Protein AF-A0A1M3NEJ3-F1 (afdb_monomer)

Mean predicted aligned error: 14.25 Å

Sequence (177 aa):
MKSQPVTVHRLLNYEQPAEQAGTVGGVQIPAQIQQWLQGAGALLPPGLIPPGLLPGTTPPPAENVQRFYNFRIVGTTSVTDSKTHQEVLELFGKESNFQNPRQSCMYAEFGFQIGQPMPGGFVQGAPNPNAPADILVSLSCETVQMHNYNWPYGTKTGLTPEASKKVLEIVRKTFGG

Foldseek 3Di:
DLPFWKKKFFWQLDDDPPPPPPPPPDDDDDVVVVVVVVVPVPPDDPPPDPPPPDPPDDPDDPPPFDDDVPTGTPDMFIDPDSVLSVLVCCLLVDLVQFDAFPDPDASFRMKMWTHDDDPPDDPPPDQDPRGTWIWGQDLVRQFIDTDNDDRPNPNGGGGDPVSSVSVVVSVCVGVVD

Solvent-accessible surface area (backbone atoms only — not comparable to full-atom values): 10969 Å² total; per-residue (Å²): 116,94,86,46,54,39,36,40,31,37,31,47,57,73,75,78,76,74,74,73,78,66,78,78,75,81,75,85,75,62,70,75,58,56,59,56,54,68,67,59,60,81,78,56,64,97,85,71,74,70,90,74,81,55,95,85,62,76,75,79,74,87,82,82,68,62,55,63,83,94,30,41,53,76,45,77,44,70,53,79,52,69,66,60,43,49,51,51,50,50,53,79,69,37,64,87,32,38,34,69,49,91,55,97,60,84,44,35,43,32,35,40,33,44,32,63,82,64,95,84,67,85,64,90,90,64,94,46,97,75,48,30,43,32,36,37,34,10,74,89,42,32,26,50,48,73,41,69,56,84,68,91,57,73,79,39,38,4,45,33,77,68,38,52,50,49,52,53,52,50,50,35,67,64,72,70,109

pLDDT: mean 73.95, std 21.62, range [34.22, 96.75]

Structure (mmCIF, N/CA/C/O backbone):
data_AF-A0A1M3NEJ3-F1
#
_entry.id   AF-A0A1M3NEJ3-F1
#
loop_
_atom_site.group_PDB
_atom_site.id
_atom_site.type_symbol
_atom_site.label_atom_id
_atom_site.label_alt_id
_atom_site.label_comp_id
_atom_site.label_asym_id
_atom_site.label_entity_id
_atom_site.label_seq_id
_atom_site.pdbx_PDB_ins_code
_atom_site.Cartn_x
_atom_site.Cartn_y
_atom_site.Cartn_z
_atom_site.occupancy
_atom_site.B_iso_or_equiv
_atom_site.auth_seq_id
_atom_site.auth_comp_id
_atom_site.auth_asym_id
_atom_site.auth_atom_id
_atom_site.pdbx_PDB_model_num
ATOM 1 N N . MET A 1 1 ? -11.583 -14.165 1.625 1.00 61.66 1 MET A N 1
ATOM 2 C CA . MET A 1 1 ? -10.239 -13.547 1.726 1.00 61.66 1 MET A CA 1
ATOM 3 C C . MET A 1 1 ? -9.310 -14.234 2.729 1.00 61.66 1 MET A C 1
ATOM 5 O O . MET A 1 1 ? -8.136 -14.339 2.428 1.00 61.66 1 MET A O 1
ATOM 9 N N . LYS A 1 2 ? -9.777 -14.741 3.883 1.00 69.44 2 LYS A N 1
ATOM 10 C CA . LYS A 1 2 ? -8.886 -15.192 4.978 1.00 69.44 2 LYS A CA 1
ATOM 11 C C . LYS A 1 2 ? -7.874 -16.311 4.654 1.00 69.44 2 LYS A C 1
ATOM 13 O O . LYS A 1 2 ? -6.847 -16.369 5.307 1.00 69.44 2 LYS A O 1
ATOM 18 N N . SER A 1 3 ? -8.137 -17.169 3.672 1.00 75.81 3 SER A N 1
ATOM 19 C CA . SER A 1 3 ? -7.226 -18.244 3.236 1.00 75.81 3 SER A CA 1
ATOM 20 C C . SER A 1 3 ? -6.584 -17.983 1.869 1.00 75.81 3 SER A C 1
ATOM 22 O O . SER A 1 3 ? -5.957 -18.872 1.301 1.00 75.81 3 SER A O 1
ATOM 24 N N . GLN A 1 4 ? -6.793 -16.793 1.301 1.00 83.50 4 GLN A N 1
ATOM 25 C CA . GLN A 1 4 ? -6.306 -16.471 -0.034 1.00 83.50 4 GLN A CA 1
ATOM 26 C C . GLN A 1 4 ? -4.820 -16.104 0.023 1.00 83.50 4 GLN A C 1
ATOM 28 O O . GLN A 1 4 ? -4.422 -15.393 0.945 1.00 83.50 4 GLN A O 1
ATOM 33 N N . PRO A 1 5 ? -3.999 -16.556 -0.934 1.00 87.81 5 PRO A N 1
ATOM 34 C CA . PRO A 1 5 ? -2.591 -16.186 -0.988 1.00 87.81 5 PRO A CA 1
ATOM 35 C C . PRO A 1 5 ? -2.447 -14.686 -1.230 1.00 87.81 5 PRO A C 1
ATOM 37 O O . PRO A 1 5 ? -3.308 -14.064 -1.851 1.00 87.81 5 PRO A O 1
ATOM 40 N N . VAL A 1 6 ? -1.359 -14.116 -0.722 1.00 91.06 6 VAL A N 1
ATOM 41 C CA . VAL A 1 6 ? -1.067 -12.689 -0.848 1.00 91.06 6 VAL A CA 1
ATOM 42 C C . VAL A 1 6 ? 0.241 -12.519 -1.601 1.00 91.06 6 VAL A C 1
ATOM 44 O O . VAL A 1 6 ? 1.253 -13.125 -1.247 1.00 91.06 6 VAL A O 1
ATOM 47 N N . THR A 1 7 ? 0.224 -11.652 -2.603 1.00 92.12 7 THR A N 1
ATOM 48 C CA . THR A 1 7 ? 1.410 -11.204 -3.331 1.00 92.12 7 THR A CA 1
ATOM 49 C C . THR A 1 7 ? 1.559 -9.699 -3.151 1.00 92.12 7 THR A C 1
ATOM 51 O O . THR A 1 7 ? 0.577 -8.961 -3.201 1.00 92.12 7 THR A O 1
ATOM 54 N N . VAL A 1 8 ? 2.789 -9.245 -2.912 1.00 93.81 8 VAL A N 1
ATOM 55 C CA . VAL A 1 8 ? 3.128 -7.827 -2.783 1.00 93.81 8 VAL A CA 1
ATOM 56 C C . VAL A 1 8 ? 4.048 -7.432 -3.928 1.00 93.81 8 VAL A C 1
ATOM 58 O O . VAL A 1 8 ? 5.088 -8.051 -4.156 1.00 93.81 8 VAL A O 1
ATOM 61 N N . HIS A 1 9 ? 3.670 -6.372 -4.627 1.00 93.56 9 HIS A N 1
ATOM 62 C CA . HIS A 1 9 ? 4.433 -5.733 -5.682 1.00 93.56 9 HIS A CA 1
ATOM 63 C C . HIS A 1 9 ? 5.034 -4.437 -5.150 1.00 93.56 9 HIS A C 1
ATOM 65 O O . HIS A 1 9 ? 4.330 -3.609 -4.573 1.00 93.56 9 HIS A O 1
ATOM 71 N N . ARG A 1 10 ? 6.330 -4.235 -5.374 1.00 92.56 10 ARG A N 1
ATOM 72 C CA . ARG A 1 10 ? 6.969 -2.927 -5.261 1.00 92.56 10 ARG A CA 1
ATOM 73 C C . ARG A 1 10 ? 6.829 -2.231 -6.606 1.00 92.56 10 ARG A C 1
ATOM 75 O O . ARG A 1 10 ? 7.168 -2.816 -7.638 1.00 92.56 10 ARG A O 1
ATOM 82 N N . LEU A 1 11 ? 6.326 -1.008 -6.588 1.00 91.75 11 LEU A N 1
ATOM 83 C CA . LEU A 1 11 ? 5.949 -0.259 -7.777 1.00 91.75 11 LEU A CA 1
ATOM 84 C C . LEU A 1 11 ? 6.854 0.957 -7.962 1.00 91.75 11 LEU A C 1
ATOM 86 O O . LEU A 1 11 ? 7.318 1.565 -6.996 1.00 91.75 11 LEU A O 1
ATOM 90 N N . LEU A 1 12 ? 7.108 1.302 -9.221 1.00 86.75 12 LEU A N 1
ATOM 91 C CA . LEU A 1 12 ? 7.738 2.561 -9.586 1.00 86.75 12 LEU A CA 1
ATOM 92 C C . LEU A 1 12 ? 6.650 3.634 -9.692 1.00 86.75 12 LEU A C 1
ATOM 94 O O . LEU A 1 12 ? 5.822 3.603 -10.600 1.00 86.75 12 LEU A O 1
ATOM 98 N N . ASN A 1 13 ? 6.656 4.565 -8.741 1.00 80.25 13 ASN A N 1
ATOM 99 C CA . ASN A 1 13 ? 5.643 5.612 -8.604 1.00 80.25 13 ASN A CA 1
ATOM 100 C C . ASN A 1 13 ? 5.815 6.782 -9.594 1.00 80.25 13 ASN A C 1
ATOM 102 O O . ASN A 1 13 ? 4.891 7.577 -9.757 1.00 80.25 13 ASN A O 1
ATOM 106 N N . TYR A 1 14 ? 6.970 6.879 -10.258 1.00 73.19 14 TYR A N 1
ATOM 107 C CA . TYR A 1 14 ? 7.263 7.870 -11.288 1.00 73.19 14 TYR A CA 1
ATOM 108 C C . TYR A 1 14 ? 8.139 7.259 -12.385 1.00 73.19 14 TYR A C 1
ATOM 110 O O . TYR A 1 14 ? 9.257 6.811 -12.130 1.00 73.19 14 TYR A O 1
ATOM 118 N N . GLU A 1 15 ? 7.637 7.267 -13.615 1.00 63.50 15 GLU A N 1
ATOM 119 C CA . GLU A 1 15 ? 8.439 7.029 -14.811 1.00 63.50 15 GLU A CA 1
ATOM 120 C C . GLU A 1 15 ? 8.695 8.390 -15.456 1.00 63.50 15 GLU A C 1
ATOM 122 O O . GLU A 1 15 ? 7.748 9.133 -15.728 1.00 63.50 15 GLU A O 1
ATOM 127 N N . GLN A 1 16 ? 9.963 8.737 -15.700 1.00 54.44 16 GLN A N 1
ATOM 128 C CA . GLN A 1 16 ? 10.238 9.821 -16.639 1.00 54.44 16 GLN A CA 1
ATOM 129 C C . GLN A 1 16 ? 9.597 9.421 -17.972 1.00 54.44 16 GLN A C 1
ATOM 131 O O . GLN A 1 16 ? 9.748 8.257 -18.367 1.00 54.44 16 GLN A O 1
ATOM 136 N N . PRO A 1 17 ? 8.871 10.329 -18.653 1.00 51.62 17 PRO A N 1
ATOM 137 C CA . PRO A 1 17 ? 8.428 10.065 -20.009 1.00 51.62 17 PRO A CA 1
ATOM 138 C C . PRO A 1 17 ? 9.653 9.590 -20.775 1.00 51.62 17 PRO A C 1
ATOM 140 O O . PRO A 1 17 ? 10.682 10.267 -20.741 1.00 51.62 17 PRO A O 1
ATOM 143 N N . ALA A 1 18 ? 9.577 8.407 -21.387 1.00 52.47 18 ALA A N 1
ATOM 144 C CA . ALA A 1 18 ? 10.614 8.010 -22.318 1.00 52.47 18 ALA A CA 1
ATOM 145 C C . ALA A 1 18 ? 10.724 9.169 -23.308 1.00 52.47 18 ALA A C 1
ATOM 147 O O . ALA A 1 18 ? 9.731 9.495 -23.966 1.00 52.47 18 ALA A O 1
ATOM 148 N N . GLU A 1 19 ? 11.878 9.838 -23.353 1.00 42.09 19 GLU A N 1
ATOM 149 C CA . GLU A 1 19 ? 12.190 10.702 -24.478 1.00 42.09 19 GLU A CA 1
ATOM 150 C C . GLU A 1 19 ? 11.977 9.803 -25.685 1.00 42.09 19 GLU A C 1
ATOM 152 O O . GLU A 1 19 ? 12.674 8.797 -25.847 1.00 42.09 19 GLU A O 1
ATOM 157 N N . GLN A 1 20 ? 10.908 10.069 -26.443 1.00 35.56 20 GLN A N 1
ATOM 158 C CA . GLN A 1 20 ? 10.682 9.400 -27.709 1.00 35.56 20 GLN A CA 1
ATOM 159 C C . GLN A 1 20 ? 12.003 9.544 -28.429 1.00 35.56 20 GLN A C 1
ATOM 161 O O . GLN A 1 20 ? 12.420 10.674 -28.685 1.00 35.56 20 GLN A O 1
ATOM 166 N N . ALA A 1 21 ? 12.694 8.420 -28.638 1.00 39.19 21 ALA A N 1
ATOM 167 C CA . ALA A 1 21 ? 13.933 8.406 -29.376 1.00 39.19 21 ALA A CA 1
ATOM 168 C C . ALA A 1 21 ? 13.606 9.100 -30.689 1.00 39.19 21 ALA A C 1
ATOM 170 O O . ALA A 1 21 ? 12.876 8.555 -31.521 1.00 39.19 21 ALA A O 1
ATOM 171 N N . GLY A 1 22 ? 14.041 10.356 -30.802 1.00 34.22 22 GLY A N 1
ATOM 172 C CA . GLY A 1 22 ? 13.855 11.123 -32.006 1.00 34.22 22 GLY A CA 1
ATOM 173 C C . GLY A 1 22 ? 14.453 10.260 -33.091 1.00 34.22 22 GLY A C 1
ATOM 174 O O . GLY A 1 22 ? 15.605 9.839 -32.983 1.00 34.22 22 GLY A O 1
ATOM 175 N N . THR A 1 23 ? 13.656 9.928 -34.099 1.00 34.44 23 THR A N 1
ATOM 176 C CA . THR A 1 23 ? 14.189 9.463 -35.369 1.00 34.44 23 THR A CA 1
ATOM 177 C C . THR A 1 23 ? 15.319 10.417 -35.718 1.00 34.44 23 THR A C 1
ATOM 179 O O . THR A 1 23 ? 15.058 11.588 -36.002 1.00 34.44 23 THR A O 1
ATOM 182 N N . VAL A 1 24 ? 16.568 9.952 -35.604 1.00 37.12 24 VAL A N 1
ATOM 183 C CA . VAL A 1 24 ? 17.748 10.729 -35.973 1.00 37.12 24 VAL A CA 1
ATOM 184 C C . VAL A 1 24 ? 17.707 10.821 -37.490 1.00 37.12 24 VAL A C 1
ATOM 186 O O . VAL A 1 24 ? 18.302 10.026 -38.212 1.00 37.12 24 VAL A O 1
ATOM 189 N N . GLY A 1 25 ? 16.905 11.759 -37.982 1.00 36.50 25 GLY A N 1
ATOM 190 C CA . GLY A 1 25 ? 16.955 12.215 -39.350 1.00 36.50 25 GLY A CA 1
ATOM 191 C C . GLY A 1 25 ? 18.319 12.853 -39.558 1.00 36.50 25 GLY A C 1
ATOM 192 O O . GLY A 1 25 ? 18.559 13.962 -39.098 1.00 36.50 25 GLY A O 1
ATOM 193 N N . GLY A 1 26 ? 19.214 12.114 -40.212 1.00 36.59 26 GLY A N 1
ATOM 194 C CA . GLY A 1 26 ? 20.331 12.657 -40.979 1.00 36.59 26 GLY A CA 1
ATOM 195 C C . GLY A 1 26 ? 21.249 13.647 -40.261 1.00 36.59 26 GLY A C 1
ATOM 196 O O . GLY A 1 26 ? 21.528 14.705 -40.815 1.00 36.59 26 GLY A O 1
ATOM 197 N N . VAL A 1 27 ? 21.776 13.314 -39.081 1.00 38.62 27 VAL A N 1
ATOM 198 C CA . VAL A 1 27 ? 22.921 14.055 -38.528 1.00 38.62 27 VAL A CA 1
ATOM 199 C C . VAL A 1 27 ? 24.206 13.359 -38.978 1.00 38.62 27 VAL A C 1
ATOM 201 O O . VAL A 1 27 ? 24.54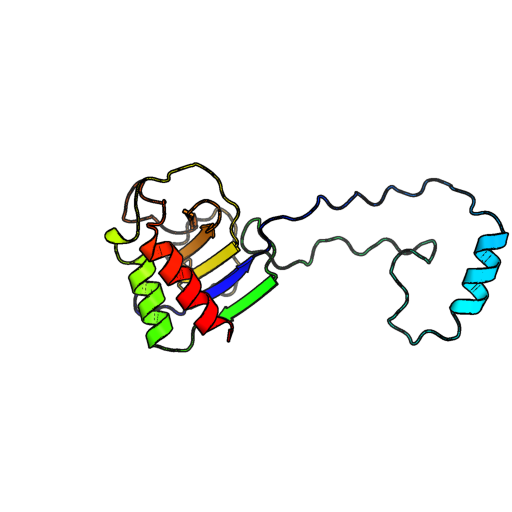3 12.280 -38.493 1.00 38.62 27 VAL A O 1
ATOM 204 N N . GLN A 1 28 ? 24.915 13.961 -39.939 1.00 38.78 28 GLN A N 1
ATOM 205 C CA . GLN A 1 28 ? 26.261 13.533 -40.327 1.00 38.78 28 GLN A CA 1
ATOM 206 C C . GLN A 1 28 ? 27.218 13.763 -39.154 1.00 38.78 28 GLN A C 1
ATOM 208 O O . GLN A 1 28 ? 27.571 14.895 -38.827 1.00 38.78 28 GLN A O 1
ATOM 213 N N . ILE A 1 29 ? 27.627 12.674 -38.511 1.00 46.72 29 ILE A N 1
ATOM 214 C CA . ILE A 1 29 ? 28.617 12.700 -37.436 1.00 46.72 29 ILE A CA 1
ATOM 215 C C . ILE A 1 29 ? 30.001 13.010 -38.048 1.00 46.72 29 ILE A C 1
ATOM 217 O O . ILE A 1 29 ? 30.398 12.331 -38.999 1.00 46.72 29 ILE A O 1
ATOM 221 N N . PRO A 1 30 ? 30.756 13.997 -37.526 1.00 43.31 30 PRO A N 1
ATOM 222 C CA . PRO A 1 30 ? 32.107 14.317 -37.987 1.00 43.31 30 PRO A CA 1
ATOM 223 C C . PRO A 1 30 ? 33.054 13.110 -37.923 1.00 43.31 30 PRO A C 1
ATOM 225 O O . PRO A 1 30 ? 33.074 12.376 -36.932 1.00 43.31 30 PRO A O 1
ATOM 228 N N . ALA A 1 31 ? 33.891 12.939 -38.952 1.00 52.25 31 ALA A N 1
ATOM 229 C CA . ALA A 1 31 ? 34.776 11.778 -39.133 1.00 52.25 31 ALA A CA 1
ATOM 230 C C . ALA A 1 31 ? 35.708 11.487 -37.937 1.00 52.25 31 ALA A C 1
ATOM 232 O O . ALA A 1 31 ? 36.101 10.346 -37.705 1.00 52.25 31 ALA A O 1
ATOM 233 N N . GLN A 1 32 ? 36.017 12.498 -37.124 1.00 52.66 32 GLN A N 1
ATOM 234 C CA . GLN A 1 32 ? 36.883 12.352 -35.954 1.00 52.66 32 GLN A CA 1
ATOM 235 C C . GLN A 1 32 ? 36.248 11.498 -34.837 1.00 52.66 32 GLN A C 1
ATOM 237 O O . GLN A 1 32 ? 36.962 10.824 -34.098 1.00 52.66 32 GLN A O 1
ATOM 242 N N . ILE A 1 33 ? 34.912 11.443 -34.755 1.00 54.41 33 ILE A N 1
ATOM 243 C CA . ILE A 1 33 ? 34.185 10.582 -33.802 1.00 54.41 33 ILE A CA 1
ATOM 244 C C . ILE A 1 33 ? 34.128 9.128 -34.303 1.00 54.41 33 ILE A C 1
ATOM 246 O O . ILE A 1 33 ? 34.163 8.193 -33.503 1.00 54.41 33 ILE A O 1
ATOM 250 N N . GLN A 1 34 ? 34.123 8.909 -35.623 1.00 55.75 34 GLN A N 1
ATOM 251 C CA . GLN A 1 34 ? 34.137 7.558 -36.204 1.00 55.75 34 GLN A CA 1
ATOM 252 C C . GLN A 1 34 ? 35.431 6.802 -35.883 1.00 55.75 34 GLN A C 1
ATOM 254 O O . GLN A 1 34 ? 35.412 5.583 -35.720 1.00 55.75 34 GLN A O 1
ATOM 259 N N . GLN A 1 35 ? 36.545 7.522 -35.743 1.00 50.88 35 GLN A N 1
ATOM 260 C CA . GLN A 1 35 ? 37.849 6.920 -35.484 1.00 50.88 35 GLN A CA 1
ATOM 261 C C . GLN A 1 35 ? 37.978 6.379 -34.049 1.00 50.88 35 GLN A C 1
ATOM 263 O O . GLN A 1 35 ? 38.607 5.345 -33.835 1.00 50.88 35 GLN A O 1
ATOM 268 N N . TRP A 1 36 ? 37.321 7.016 -33.073 1.00 48.47 36 TRP A N 1
ATOM 269 C CA . TRP A 1 36 ? 37.280 6.529 -31.689 1.00 48.47 36 TRP A CA 1
ATOM 270 C C . TRP A 1 36 ? 36.411 5.267 -31.535 1.00 48.47 36 TRP A C 1
ATOM 272 O O . TRP A 1 36 ? 36.780 4.337 -30.817 1.00 48.47 36 TRP A O 1
ATOM 282 N N . LEU A 1 37 ? 35.299 5.186 -32.273 1.00 51.56 37 LEU A N 1
ATOM 283 C CA . LEU A 1 37 ? 34.371 4.049 -32.229 1.00 51.56 37 LEU A CA 1
ATOM 284 C C . LEU A 1 37 ? 34.977 2.740 -32.753 1.00 51.56 37 LEU A C 1
ATOM 286 O O . LEU A 1 37 ? 34.712 1.676 -32.194 1.00 51.56 37 LEU A O 1
ATOM 290 N N . GLN A 1 38 ? 35.824 2.802 -33.784 1.00 50.75 38 GLN A N 1
ATOM 291 C CA . GLN A 1 38 ? 36.455 1.601 -34.344 1.00 50.75 38 GLN A CA 1
ATOM 292 C C . GLN A 1 38 ? 37.536 1.006 -33.427 1.00 50.75 38 GLN A C 1
ATOM 294 O O . GLN A 1 38 ? 37.745 -0.204 -33.443 1.00 50.75 38 GLN A O 1
ATOM 299 N N . GLY A 1 39 ? 38.190 1.825 -32.595 1.00 44.56 39 GLY A N 1
ATOM 300 C CA . GLY A 1 39 ? 39.216 1.356 -31.655 1.00 44.56 39 GLY A CA 1
ATOM 301 C C . GLY A 1 39 ? 38.653 0.727 -30.375 1.00 44.56 39 GLY A C 1
ATOM 302 O O . GLY A 1 39 ? 39.245 -0.204 -29.835 1.00 44.56 39 GLY A O 1
ATOM 303 N N . ALA A 1 40 ? 37.498 1.198 -29.895 1.00 45.41 40 ALA A N 1
ATOM 304 C CA . ALA A 1 40 ? 36.909 0.742 -28.632 1.00 45.41 40 ALA A CA 1
ATOM 305 C C . ALA A 1 40 ? 36.049 -0.533 -28.761 1.00 45.41 40 ALA A C 1
ATOM 307 O O . ALA A 1 40 ? 35.820 -1.224 -27.770 1.00 45.41 40 ALA A O 1
ATOM 308 N N . GLY A 1 41 ? 35.583 -0.872 -29.969 1.00 47.97 41 GLY A N 1
ATOM 309 C CA . GLY A 1 41 ? 34.669 -1.999 -30.196 1.00 47.97 41 GLY A CA 1
ATOM 310 C C . GLY A 1 41 ? 35.301 -3.395 -30.115 1.00 47.97 41 GLY A C 1
ATOM 311 O O . GLY A 1 41 ? 34.580 -4.370 -29.936 1.00 47.97 41 GLY A O 1
ATOM 312 N N . ALA A 1 42 ? 36.628 -3.514 -30.223 1.00 49.59 42 ALA A N 1
ATOM 313 C CA . ALA A 1 42 ? 37.307 -4.815 -30.288 1.00 49.59 42 ALA A CA 1
ATOM 314 C C . ALA A 1 42 ? 37.677 -5.417 -28.915 1.00 49.59 42 ALA A C 1
ATOM 316 O O . ALA A 1 42 ? 38.091 -6.571 -28.850 1.00 49.59 42 ALA A O 1
ATOM 317 N N . LEU A 1 43 ? 37.537 -4.655 -27.823 1.00 47.12 43 LEU A N 1
ATOM 318 C CA . LEU A 1 43 ? 37.902 -5.085 -26.462 1.00 47.12 43 LEU A CA 1
ATOM 319 C C . LEU A 1 43 ? 36.702 -5.234 -25.517 1.00 47.12 43 LEU A C 1
ATOM 321 O O . LEU A 1 43 ? 36.884 -5.566 -24.346 1.00 47.12 43 LEU A O 1
ATOM 325 N N . LEU A 1 44 ? 35.480 -5.002 -26.001 1.00 49.47 44 LEU A N 1
ATOM 326 C CA . LEU A 1 44 ? 34.280 -5.118 -25.180 1.00 49.47 44 LEU A CA 1
ATOM 327 C C . LEU A 1 44 ? 33.667 -6.517 -25.344 1.00 49.47 44 LEU A C 1
ATOM 329 O O . LEU A 1 44 ? 33.320 -6.899 -26.464 1.00 49.47 44 LEU A O 1
ATOM 333 N N . PRO A 1 45 ? 33.529 -7.297 -24.256 1.00 43.69 45 PRO A N 1
ATOM 334 C CA . PRO A 1 45 ? 32.898 -8.607 -24.317 1.00 43.69 45 PRO A CA 1
ATOM 335 C C . PRO A 1 45 ? 31.448 -8.482 -24.824 1.00 43.69 45 PRO A C 1
ATOM 337 O O . PRO A 1 45 ? 30.780 -7.476 -24.546 1.00 43.69 45 PRO A O 1
ATOM 340 N N . PRO A 1 46 ? 30.943 -9.485 -25.566 1.00 44.25 46 PRO A N 1
ATOM 341 C CA . PRO A 1 46 ? 29.597 -9.449 -26.121 1.00 44.25 46 PRO A CA 1
ATOM 342 C C . PRO A 1 46 ? 28.572 -9.290 -24.990 1.00 44.25 46 PRO A C 1
ATOM 344 O O . PRO A 1 46 ? 28.441 -10.165 -24.139 1.00 44.25 46 PRO A O 1
ATOM 347 N N . GLY A 1 47 ? 27.880 -8.147 -24.965 1.00 50.66 47 GLY A N 1
ATOM 348 C CA . GLY A 1 47 ? 26.884 -7.806 -23.940 1.00 50.66 47 GLY A CA 1
ATOM 349 C C . GLY A 1 47 ? 27.050 -6.431 -23.281 1.00 50.66 47 GLY A C 1
ATOM 350 O O . GLY A 1 47 ? 26.147 -6.010 -22.566 1.00 50.66 47 GLY A O 1
ATOM 351 N N . LEU A 1 48 ? 28.148 -5.706 -23.536 1.00 50.69 48 LEU A N 1
ATOM 352 C CA . LEU A 1 48 ? 28.377 -4.352 -22.993 1.00 50.69 48 LEU A CA 1
ATOM 353 C C . LEU A 1 48 ? 28.287 -3.220 -24.028 1.00 50.69 48 LEU A C 1
ATOM 355 O O . LEU A 1 48 ? 28.669 -2.091 -23.733 1.00 50.69 48 LEU A O 1
ATOM 359 N N . ILE A 1 49 ? 27.772 -3.487 -25.230 1.00 48.03 49 ILE A N 1
ATOM 360 C CA . ILE A 1 49 ? 27.539 -2.434 -26.227 1.00 48.03 49 ILE A CA 1
ATOM 361 C C . ILE A 1 49 ? 26.206 -1.753 -25.880 1.00 48.03 49 ILE A C 1
ATOM 363 O O . ILE A 1 49 ? 25.165 -2.410 -25.975 1.00 48.03 49 ILE A O 1
ATOM 367 N N . PRO A 1 50 ? 26.200 -0.474 -25.460 1.00 45.91 50 PRO A N 1
ATOM 368 C CA . PRO A 1 50 ? 24.958 0.218 -25.164 1.00 45.91 50 PRO A CA 1
ATOM 369 C C . PRO A 1 50 ? 24.109 0.311 -26.445 1.00 45.91 50 PRO A C 1
ATOM 371 O O . PRO A 1 50 ? 24.627 0.682 -27.507 1.00 45.91 50 PRO A O 1
ATOM 374 N N . PRO A 1 51 ? 22.820 -0.058 -26.381 1.00 41.25 51 PRO A N 1
ATOM 375 C CA . PRO A 1 51 ? 21.946 -0.056 -27.545 1.00 41.25 51 PRO A CA 1
ATOM 376 C C . PRO A 1 51 ? 21.790 1.376 -28.074 1.00 41.25 51 PRO A C 1
ATOM 378 O O . PRO A 1 51 ? 21.434 2.281 -27.325 1.00 41.25 51 PRO A O 1
ATOM 381 N N . GLY A 1 52 ? 22.086 1.576 -29.363 1.00 49.66 52 GLY A N 1
ATOM 382 C CA . GLY A 1 52 ? 21.986 2.872 -30.053 1.00 49.66 52 GLY A CA 1
ATOM 383 C C . GLY A 1 52 ? 23.248 3.331 -30.795 1.00 49.66 52 GLY A C 1
ATOM 384 O O . GLY A 1 52 ? 23.180 4.285 -31.560 1.00 49.66 52 GLY A O 1
ATOM 385 N N . LEU A 1 53 ? 24.389 2.651 -30.626 1.00 47.88 53 LEU A N 1
ATOM 386 C CA . LEU A 1 53 ? 25.639 2.989 -31.333 1.00 47.88 53 LEU A CA 1
ATOM 387 C C . LEU A 1 53 ? 25.771 2.377 -32.738 1.00 47.88 53 LEU A C 1
ATOM 389 O O . LEU A 1 53 ? 26.692 2.734 -33.472 1.00 47.88 53 LEU A O 1
ATOM 393 N N . LEU A 1 54 ? 24.868 1.474 -33.132 1.00 48.91 54 LEU A N 1
ATOM 394 C CA . LEU A 1 54 ? 24.866 0.865 -34.461 1.00 48.91 54 LEU A CA 1
ATOM 395 C C . LEU A 1 54 ? 23.740 1.469 -35.317 1.00 48.91 54 LEU A C 1
ATOM 397 O O . LEU A 1 54 ? 22.570 1.374 -34.934 1.00 48.91 54 LEU A O 1
ATOM 401 N N . PRO A 1 55 ? 24.056 2.073 -36.479 1.00 38.69 55 PRO A N 1
ATOM 402 C CA . PRO A 1 55 ? 23.040 2.525 -37.420 1.00 38.69 55 PRO A CA 1
ATOM 403 C C . PRO A 1 55 ? 22.219 1.315 -37.884 1.00 38.69 55 PRO A C 1
ATOM 405 O O . PRO A 1 55 ? 22.770 0.385 -38.469 1.00 38.69 55 PRO A O 1
ATOM 408 N N . GLY A 1 56 ? 20.911 1.317 -37.616 1.00 45.09 56 GLY A N 1
ATOM 409 C CA . GLY A 1 56 ? 19.983 0.288 -38.102 1.00 45.09 56 GLY A CA 1
ATOM 410 C C . GLY A 1 56 ? 19.407 -0.664 -37.053 1.00 45.09 56 GLY A C 1
ATOM 411 O O . GLY A 1 56 ? 18.595 -1.509 -37.417 1.00 45.09 56 GLY A O 1
ATOM 412 N N . THR A 1 57 ? 19.744 -0.532 -35.767 1.00 39.25 57 THR A N 1
ATOM 413 C CA . THR A 1 57 ? 19.039 -1.280 -34.713 1.00 39.25 57 THR A CA 1
ATOM 414 C C . THR A 1 57 ? 17.946 -0.412 -34.103 1.00 39.25 57 THR A C 1
ATOM 416 O O . THR A 1 57 ? 18.206 0.403 -33.217 1.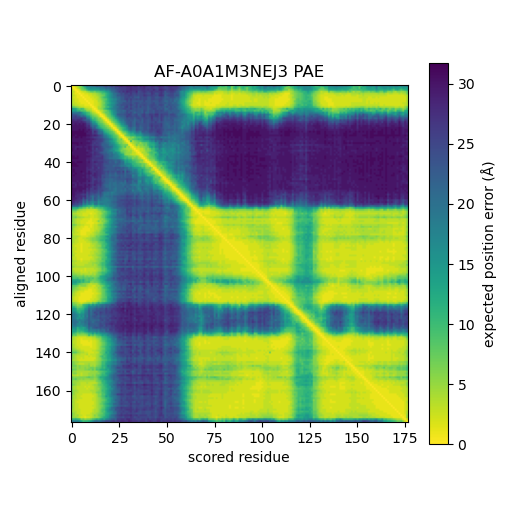00 39.25 57 THR A O 1
ATOM 419 N N . THR A 1 58 ? 16.718 -0.575 -34.589 1.00 38.84 58 THR A N 1
ATOM 420 C CA . THR A 1 58 ? 15.508 -0.088 -33.921 1.00 38.84 58 THR A CA 1
ATOM 421 C C . THR A 1 58 ? 15.514 -0.618 -32.481 1.00 38.84 58 THR A C 1
ATOM 423 O O . THR A 1 58 ? 15.706 -1.825 -32.300 1.00 38.84 58 THR A O 1
ATOM 426 N N . PRO A 1 59 ? 15.355 0.228 -31.444 1.00 41.25 59 PRO A N 1
ATOM 427 C CA . PRO A 1 59 ? 15.214 -0.276 -30.087 1.00 41.25 59 PRO A CA 1
ATOM 428 C C . PRO A 1 59 ? 14.009 -1.230 -30.045 1.00 41.25 59 PRO A C 1
ATOM 430 O O . PRO A 1 59 ? 12.991 -0.941 -30.686 1.00 41.25 59 PRO A O 1
ATOM 433 N N . PRO A 1 60 ? 14.105 -2.371 -29.339 1.00 40.88 60 PRO A N 1
ATOM 434 C CA . PRO A 1 60 ? 12.945 -3.222 -29.136 1.00 40.88 60 PRO A CA 1
ATOM 435 C C . PRO A 1 60 ? 11.838 -2.380 -28.478 1.00 40.88 60 PRO A C 1
ATOM 437 O O . PRO A 1 60 ? 12.142 -1.563 -27.600 1.00 40.88 60 PRO A O 1
ATOM 440 N N . PRO A 1 61 ? 10.574 -2.517 -28.909 1.00 40.97 61 PRO A N 1
ATOM 441 C CA . PRO A 1 61 ? 9.478 -1.741 -28.346 1.00 40.97 61 PRO A CA 1
ATOM 442 C C . PRO A 1 61 ? 9.399 -1.964 -26.828 1.00 40.97 61 PRO A C 1
ATOM 444 O O . PRO A 1 61 ? 9.694 -3.050 -26.327 1.00 40.97 61 PRO A O 1
ATOM 447 N N . ALA A 1 62 ? 8.981 -0.935 -26.086 1.00 51.34 62 ALA A N 1
ATOM 448 C CA . ALA A 1 62 ? 8.825 -0.926 -24.624 1.00 51.34 62 ALA A CA 1
ATOM 449 C C . ALA A 1 62 ? 7.753 -1.911 -24.081 1.00 51.34 62 ALA A C 1
ATOM 451 O O . ALA A 1 62 ? 7.289 -1.778 -22.949 1.00 51.34 62 ALA A O 1
ATOM 452 N N . GLU A 1 63 ? 7.344 -2.894 -24.881 1.00 50.06 63 GLU A N 1
ATOM 453 C CA . GLU A 1 63 ? 6.146 -3.722 -24.722 1.00 50.06 63 GLU A CA 1
ATOM 454 C C . GLU A 1 63 ? 6.264 -4.845 -23.685 1.00 50.06 63 GLU A C 1
ATOM 456 O O . GLU A 1 63 ? 5.275 -5.516 -23.418 1.00 50.06 63 GLU A O 1
ATOM 461 N N . ASN A 1 64 ? 7.423 -5.050 -23.051 1.00 56.03 64 ASN A N 1
ATOM 462 C CA . ASN A 1 64 ? 7.625 -6.190 -22.143 1.00 56.03 64 ASN A CA 1
ATOM 463 C C . ASN A 1 64 ? 8.017 -5.803 -20.709 1.00 56.03 64 ASN A C 1
ATOM 465 O O . ASN A 1 64 ? 8.735 -6.524 -20.019 1.00 56.03 64 ASN A O 1
ATOM 469 N N . VAL A 1 65 ? 7.566 -4.638 -20.241 1.00 70.19 65 VAL A N 1
ATOM 470 C CA . VAL A 1 65 ? 7.710 -4.257 -18.833 1.00 70.19 65 VAL A CA 1
ATOM 471 C C . VAL A 1 65 ? 6.501 -4.767 -18.053 1.00 70.19 65 VAL A C 1
ATOM 473 O O . VAL A 1 65 ? 5.375 -4.356 -18.324 1.00 70.19 65 VAL A O 1
ATOM 476 N N . GLN A 1 66 ? 6.726 -5.632 -17.060 1.00 81.88 66 GLN A N 1
ATOM 477 C CA . GLN A 1 66 ? 5.655 -6.114 -16.187 1.00 81.88 66 GLN A CA 1
ATOM 478 C C . GLN A 1 66 ? 5.068 -4.946 -15.380 1.00 81.88 66 GLN A C 1
ATOM 480 O O . GLN A 1 66 ? 5.790 -4.210 -14.698 1.00 81.88 66 GLN A O 1
ATOM 485 N N . ARG A 1 67 ? 3.748 -4.774 -15.462 1.00 84.25 67 ARG A N 1
ATOM 486 C CA . ARG A 1 67 ? 3.011 -3.703 -14.787 1.00 84.25 67 ARG A CA 1
ATOM 487 C C . ARG A 1 67 ? 1.923 -4.273 -13.890 1.00 84.25 67 ARG A C 1
ATOM 489 O O . ARG A 1 67 ? 1.331 -5.305 -14.192 1.00 84.25 67 ARG A O 1
ATOM 496 N N . PHE A 1 68 ? 1.669 -3.572 -12.795 1.00 86.94 68 PHE A N 1
ATOM 497 C CA . PHE A 1 68 ? 0.494 -3.747 -11.960 1.00 86.94 68 PHE A CA 1
ATOM 498 C C . PHE A 1 68 ? -0.379 -2.516 -12.193 1.00 86.94 68 PHE A C 1
ATOM 500 O O . PHE A 1 68 ? -0.075 -1.419 -11.716 1.00 86.94 68 PHE A O 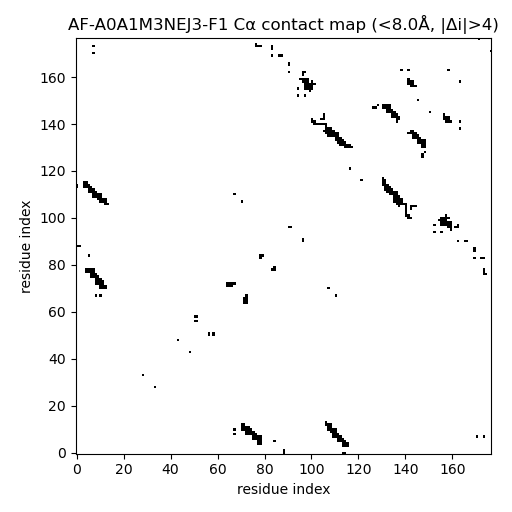1
ATOM 507 N N . TYR A 1 69 ? -1.417 -2.681 -13.014 1.00 87.31 69 TYR A N 1
ATOM 508 C CA . TYR A 1 69 ? -2.166 -1.569 -13.605 1.00 87.31 69 TYR A CA 1
ATOM 509 C C . TYR A 1 69 ? -1.235 -0.626 -14.384 1.00 87.31 69 TYR A C 1
ATOM 511 O O . TYR A 1 69 ? -0.489 -1.072 -15.251 1.00 87.31 69 TYR A O 1
ATOM 519 N N . ASN A 1 70 ? -1.251 0.671 -14.083 1.00 85.50 70 ASN A N 1
ATOM 520 C CA . ASN A 1 70 ? -0.430 1.656 -14.789 1.00 85.50 70 ASN A CA 1
ATOM 521 C C . ASN A 1 70 ? 0.997 1.759 -14.226 1.00 85.50 70 ASN A C 1
ATOM 523 O O . ASN A 1 70 ? 1.841 2.434 -14.813 1.00 85.50 70 ASN A O 1
ATOM 527 N N . PHE A 1 71 ? 1.294 1.069 -13.121 1.00 86.94 71 PHE A N 1
ATOM 528 C CA . PHE A 1 71 ? 2.574 1.171 -12.430 1.00 86.94 71 PHE A CA 1
ATOM 529 C C . PHE A 1 71 ? 3.503 0.027 -12.819 1.00 86.94 71 PHE A C 1
ATOM 531 O O . PHE A 1 71 ? 3.123 -1.145 -12.792 1.00 86.94 71 PHE A O 1
ATOM 538 N N . ARG A 1 72 ? 4.751 0.352 -13.154 1.00 86.44 72 ARG A N 1
ATOM 539 C CA . ARG A 1 72 ? 5.781 -0.656 -13.403 1.00 86.44 72 ARG A CA 1
ATOM 540 C C . ARG A 1 72 ? 6.139 -1.384 -12.117 1.00 86.44 72 ARG A C 1
ATOM 542 O O . ARG A 1 72 ? 6.370 -0.763 -11.082 1.00 86.44 72 ARG A O 1
ATOM 549 N N . ILE A 1 73 ? 6.239 -2.704 -12.208 1.00 86.31 73 ILE A N 1
ATOM 550 C CA . ILE A 1 73 ? 6.681 -3.553 -11.106 1.00 86.31 73 ILE A CA 1
ATOM 551 C C . ILE A 1 73 ? 8.211 -3.553 -11.078 1.00 86.31 73 ILE A C 1
ATOM 553 O O . ILE A 1 73 ? 8.857 -3.874 -12.074 1.00 86.31 73 ILE A O 1
ATOM 557 N N . VAL A 1 74 ? 8.793 -3.202 -9.930 1.00 89.88 74 VAL A N 1
ATOM 558 C CA . VAL A 1 74 ? 10.247 -3.281 -9.682 1.00 89.88 74 VAL A CA 1
ATOM 559 C C . VAL A 1 74 ? 10.628 -4.468 -8.798 1.00 89.88 74 VAL A C 1
ATOM 561 O O . VAL A 1 74 ? 11.792 -4.848 -8.742 1.00 89.88 74 VAL A O 1
ATOM 564 N N . GLY A 1 75 ? 9.657 -5.073 -8.115 1.00 86.44 75 GLY A N 1
ATOM 565 C CA . GLY A 1 75 ? 9.848 -6.294 -7.339 1.00 86.44 75 GLY A CA 1
ATOM 566 C C . GLY A 1 75 ? 8.514 -6.953 -7.022 1.00 86.44 75 GLY A C 1
ATOM 567 O O . GLY A 1 75 ? 7.504 -6.268 -6.892 1.00 86.44 75 GLY A O 1
ATOM 568 N N . THR A 1 76 ? 8.504 -8.278 -6.905 1.00 91.00 76 THR A N 1
ATOM 569 C CA . THR A 1 76 ? 7.320 -9.057 -6.525 1.00 91.00 76 THR A CA 1
ATOM 570 C C . THR A 1 76 ? 7.728 -10.134 -5.542 1.00 91.00 76 THR A C 1
ATOM 572 O O . THR A 1 76 ? 8.674 -10.869 -5.813 1.00 91.00 76 THR A O 1
ATOM 575 N N . THR A 1 77 ? 6.982 -10.259 -4.449 1.00 91.69 77 THR A N 1
ATOM 576 C CA . THR A 1 77 ? 7.197 -11.309 -3.455 1.00 91.69 77 THR A CA 1
ATOM 577 C C . THR A 1 77 ? 5.863 -11.853 -2.962 1.00 91.69 77 THR A C 1
ATOM 579 O O . THR A 1 77 ? 4.931 -11.100 -2.678 1.00 91.69 77 THR A O 1
ATOM 582 N N . SER A 1 78 ? 5.771 -13.174 -2.839 1.00 91.31 78 SER A N 1
ATOM 583 C CA . SER A 1 78 ? 4.644 -13.835 -2.182 1.00 91.31 78 SER A CA 1
ATOM 584 C C . SER A 1 78 ? 4.818 -13.792 -0.668 1.00 91.31 78 SER A C 1
ATOM 586 O O . SER A 1 78 ? 5.891 -14.100 -0.153 1.00 91.31 78 SER A O 1
ATOM 588 N N . VAL A 1 79 ? 3.757 -13.456 0.059 1.00 91.25 79 VAL A N 1
ATOM 589 C CA . VAL A 1 79 ? 3.754 -13.497 1.524 1.00 91.25 79 VAL A CA 1
ATOM 590 C C . VAL A 1 79 ? 3.555 -14.943 1.963 1.00 91.25 79 VAL A C 1
ATOM 592 O O . VAL A 1 79 ? 2.448 -15.476 1.901 1.00 91.25 79 VAL A O 1
ATOM 595 N N . THR A 1 80 ? 4.642 -15.590 2.376 1.00 87.94 80 THR A N 1
ATOM 596 C CA . THR A 1 80 ? 4.646 -16.996 2.812 1.00 87.94 80 THR A CA 1
ATOM 597 C C . THR A 1 80 ? 4.559 -17.150 4.329 1.00 87.94 80 THR A C 1
ATOM 599 O O . THR A 1 80 ? 4.080 -18.170 4.818 1.00 87.94 80 THR A O 1
ATOM 602 N N . ASP A 1 81 ? 5.008 -16.145 5.084 1.00 90.06 81 ASP A N 1
ATOM 603 C CA . ASP A 1 81 ? 4.915 -16.129 6.542 1.00 90.06 81 ASP A CA 1
ATOM 604 C C . ASP A 1 81 ? 3.463 -15.903 6.994 1.00 90.06 81 ASP A C 1
ATOM 606 O O . ASP A 1 81 ? 2.829 -14.905 6.641 1.00 90.06 81 ASP A O 1
ATOM 610 N N . SER A 1 82 ? 2.934 -16.826 7.803 1.00 90.19 82 SER A N 1
ATOM 611 C CA . SER A 1 82 ? 1.528 -16.802 8.236 1.00 90.19 82 SER A CA 1
ATOM 612 C C . SER A 1 82 ? 1.196 -15.579 9.091 1.00 90.19 82 SER A C 1
ATOM 614 O O . SER A 1 82 ? 0.081 -15.062 9.024 1.00 90.19 82 SER A O 1
ATOM 616 N N . LYS A 1 83 ? 2.162 -15.078 9.871 1.00 92.81 83 LYS A N 1
ATOM 617 C CA . LYS A 1 83 ? 1.971 -13.876 10.686 1.00 92.81 83 LYS A CA 1
ATOM 618 C C . LYS A 1 83 ? 1.863 -12.632 9.804 1.00 92.81 83 LYS A C 1
ATOM 620 O O . LYS A 1 83 ? 0.919 -11.864 9.952 1.00 92.81 83 LYS A O 1
ATOM 625 N N . THR A 1 84 ? 2.780 -12.459 8.857 1.00 93.00 84 THR A N 1
ATOM 626 C CA . THR A 1 84 ? 2.770 -11.352 7.888 1.00 93.00 84 THR A CA 1
ATOM 627 C C 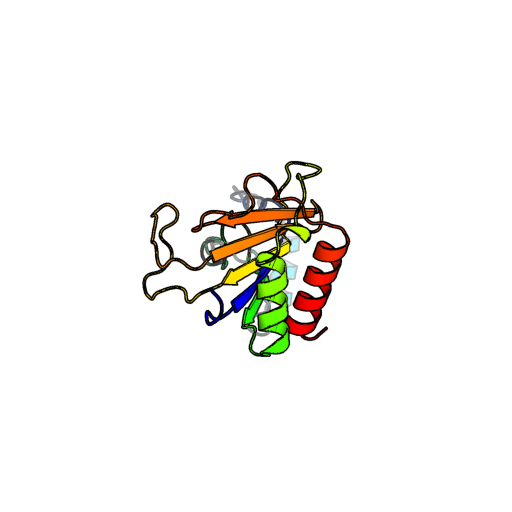. THR A 1 84 ? 1.511 -11.396 7.019 1.00 93.00 84 THR A C 1
ATOM 629 O O . THR A 1 84 ? 0.883 -10.367 6.778 1.00 93.00 84 THR A O 1
ATOM 632 N N . HIS A 1 85 ? 1.075 -12.591 6.615 1.00 93.19 85 HIS A N 1
ATOM 633 C CA . HIS A 1 85 ? -0.194 -12.792 5.912 1.00 93.19 85 HIS A CA 1
ATOM 634 C C . HIS A 1 85 ? -1.390 -12.289 6.730 1.00 93.19 85 HIS A C 1
ATOM 636 O O . HIS A 1 85 ? -2.205 -11.507 6.235 1.00 93.19 85 HIS A O 1
ATOM 642 N N . GLN A 1 86 ? -1.456 -12.652 8.011 1.00 93.50 86 GLN A N 1
ATOM 643 C CA . GLN A 1 86 ? -2.503 -12.177 8.908 1.00 93.50 86 GLN A CA 1
ATOM 644 C C . GLN A 1 86 ? -2.426 -10.661 9.133 1.00 93.50 86 GLN A C 1
ATOM 646 O O . GLN A 1 86 ? -3.459 -9.995 9.142 1.00 93.50 86 GLN A O 1
ATOM 651 N N . GLU A 1 87 ? -1.226 -10.089 9.253 1.00 94.75 87 GLU A N 1
ATOM 652 C CA . GLU A 1 87 ? -1.028 -8.640 9.371 1.00 94.75 87 GLU A CA 1
ATOM 653 C C . GLU A 1 87 ? -1.565 -7.884 8.146 1.00 94.75 87 GLU A C 1
ATOM 655 O O . GLU A 1 87 ? -2.209 -6.847 8.326 1.00 94.75 87 GLU A O 1
ATOM 660 N N . VAL A 1 88 ? -1.373 -8.415 6.930 1.00 94.00 88 VAL A N 1
ATOM 661 C CA . VAL A 1 88 ? -1.967 -7.876 5.692 1.00 94.00 88 VAL A CA 1
ATOM 662 C C . VAL A 1 88 ? -3.490 -7.933 5.750 1.00 94.00 88 VAL A C 1
ATOM 664 O O . VAL A 1 88 ? -4.164 -6.933 5.496 1.00 94.00 88 VAL A O 1
ATOM 667 N N . LEU A 1 89 ? -4.051 -9.087 6.117 1.00 93.12 89 LEU A N 1
ATOM 668 C CA . LEU A 1 89 ? -5.501 -9.244 6.217 1.00 93.12 89 LEU A CA 1
ATOM 669 C C . LEU A 1 89 ? -6.109 -8.331 7.280 1.00 93.12 89 LEU A C 1
ATOM 671 O O . LEU A 1 89 ? -7.209 -7.827 7.096 1.00 93.12 89 LEU A O 1
ATOM 675 N N . GLU A 1 90 ? -5.414 -8.095 8.386 1.00 94.25 90 GLU A N 1
ATOM 676 C CA . GLU A 1 90 ? -5.858 -7.149 9.401 1.00 94.25 90 GLU A CA 1
ATOM 677 C C . GLU A 1 90 ? -5.716 -5.695 8.970 1.00 94.25 90 GLU A C 1
ATOM 679 O O . GLU A 1 90 ? -6.523 -4.867 9.388 1.00 94.25 90 GLU A O 1
ATOM 684 N N . LEU A 1 91 ? -4.676 -5.372 8.197 1.00 95.38 91 LEU A N 1
ATOM 685 C CA . LEU A 1 91 ? -4.481 -4.038 7.649 1.00 95.38 91 LEU A CA 1
ATOM 686 C C . LEU A 1 91 ? -5.670 -3.668 6.754 1.00 95.38 91 LEU A C 1
ATOM 688 O O . LEU A 1 91 ? -6.324 -2.659 6.997 1.00 95.38 91 LEU A O 1
ATOM 692 N N . PHE A 1 92 ? -6.006 -4.514 5.781 1.00 94.12 92 PHE A N 1
ATOM 693 C CA . PHE A 1 92 ? -7.106 -4.242 4.848 1.00 94.12 92 PHE A CA 1
ATOM 694 C C . PHE A 1 92 ? -8.487 -4.667 5.371 1.00 94.12 92 PHE A C 1
ATOM 696 O O . PHE A 1 92 ? -9.511 -4.258 4.830 1.00 94.12 92 PHE A O 1
ATOM 703 N N . GLY A 1 93 ? -8.539 -5.459 6.443 1.00 91.88 93 GLY A N 1
ATOM 704 C CA . GLY A 1 93 ? -9.763 -6.014 7.030 1.00 91.88 93 GLY A CA 1
ATOM 705 C C . GLY A 1 93 ? -10.354 -5.230 8.206 1.00 91.88 93 GLY A C 1
ATOM 706 O O . GLY A 1 93 ? -11.366 -5.664 8.753 1.00 91.88 93 GLY A O 1
ATOM 707 N N . LYS A 1 94 ? -9.742 -4.113 8.623 1.00 94.44 94 LYS A N 1
ATOM 708 C CA . LYS A 1 94 ? -10.246 -3.268 9.717 1.00 94.44 94 LYS A CA 1
ATOM 709 C C . LYS A 1 94 ? -10.488 -1.844 9.226 1.00 94.44 94 LYS A C 1
ATOM 711 O O . LYS A 1 94 ? -9.551 -1.158 8.831 1.00 94.44 94 LYS A O 1
ATOM 716 N N . GLU A 1 95 ? -11.731 -1.378 9.343 1.00 94.62 95 GLU A N 1
ATOM 717 C CA . GLU A 1 95 ? -12.123 -0.006 8.989 1.00 94.62 95 GLU A CA 1
ATOM 718 C C . GLU A 1 95 ? -11.310 1.052 9.747 1.00 94.62 95 GLU A C 1
ATOM 720 O O . GLU A 1 95 ? -11.009 2.099 9.191 1.00 94.62 95 GLU A O 1
ATOM 725 N N . SER A 1 96 ? -10.892 0.771 10.987 1.00 96.19 96 SER A N 1
ATOM 726 C CA . SER A 1 96 ? -10.106 1.693 11.823 1.00 96.19 96 SER A CA 1
ATOM 727 C C . SER A 1 96 ? -8.737 2.069 11.245 1.00 96.19 96 SER A C 1
ATOM 729 O O . SER A 1 96 ? -8.121 3.017 11.719 1.00 96.19 96 SER A O 1
ATOM 731 N N . ASN A 1 97 ? -8.240 1.324 10.255 1.00 96.00 97 ASN A N 1
ATOM 732 C CA . ASN A 1 97 ? -7.008 1.658 9.536 1.00 96.00 97 ASN A CA 1
ATOM 733 C C . ASN A 1 97 ? -7.243 2.696 8.431 1.00 96.00 97 ASN A C 1
ATOM 735 O O . ASN A 1 97 ? -6.284 3.184 7.831 1.00 96.00 97 ASN A O 1
ATOM 739 N N . PHE A 1 98 ? -8.510 3.018 8.163 1.00 96.75 98 PHE A N 1
ATOM 740 C CA . PHE A 1 98 ? -8.920 3.888 7.083 1.00 96.75 98 PHE A CA 1
ATOM 741 C C . PHE A 1 98 ? -9.723 5.084 7.586 1.00 96.75 98 PHE A C 1
ATOM 743 O O . PHE A 1 98 ? -10.515 5.027 8.526 1.00 96.75 98 PHE A O 1
ATOM 750 N N . GLN A 1 99 ? -9.521 6.195 6.902 1.00 95.62 99 GLN A N 1
ATOM 751 C CA . GLN A 1 99 ? -10.149 7.478 7.150 1.00 95.62 99 GLN A CA 1
ATOM 752 C C . GLN A 1 99 ? -10.531 8.116 5.814 1.00 95.62 99 GLN A C 1
ATOM 754 O O . GLN A 1 99 ? -10.250 7.583 4.736 1.00 95.62 99 GLN A O 1
ATOM 759 N N . ASN A 1 100 ? -11.178 9.277 5.868 1.00 94.50 100 ASN A N 1
ATOM 760 C CA . ASN A 1 100 ? -11.394 10.051 4.654 1.00 94.50 100 ASN A CA 1
ATOM 761 C C . ASN A 1 100 ? -10.029 10.466 4.070 1.00 94.50 100 ASN A C 1
ATOM 763 O O . ASN A 1 100 ? -9.152 10.891 4.832 1.00 94.50 100 ASN A O 1
ATOM 767 N N . PRO A 1 101 ? -9.825 10.325 2.750 1.00 91.56 101 PRO A N 1
ATOM 768 C CA . PRO A 1 101 ? -8.570 10.705 2.118 1.00 91.56 101 PRO A CA 1
ATOM 769 C C . PRO A 1 101 ? -8.307 12.198 2.334 1.00 91.56 101 PRO A C 1
ATOM 771 O O . PRO A 1 101 ? -9.196 13.030 2.151 1.00 91.56 101 PRO A O 1
ATOM 774 N N . ARG A 1 102 ? -7.077 12.542 2.733 1.00 85.38 102 ARG A N 1
ATOM 775 C CA . ARG A 1 102 ? -6.659 13.944 2.928 1.00 85.38 102 ARG A CA 1
ATOM 776 C C . ARG A 1 102 ? -6.501 14.688 1.603 1.00 85.38 102 ARG A C 1
ATOM 778 O O . ARG A 1 102 ? -6.590 15.909 1.565 1.00 85.38 102 ARG A O 1
ATOM 785 N N . GLN A 1 103 ? -6.251 13.940 0.535 1.00 85.75 103 GLN A N 1
ATOM 786 C CA . GLN A 1 103 ? -6.012 14.427 -0.814 1.00 85.75 103 GLN A CA 1
ATOM 787 C C . GLN A 1 103 ? -6.351 13.328 -1.823 1.00 85.75 103 GLN A C 1
ATOM 789 O O . GLN A 1 103 ? -6.258 12.140 -1.515 1.00 85.75 103 GLN A O 1
ATOM 794 N N . SER A 1 104 ? -6.729 13.729 -3.035 1.00 83.50 104 SER A N 1
ATOM 795 C CA . SER A 1 104 ? -6.972 12.806 -4.143 1.00 83.50 104 SER A CA 1
ATOM 796 C C . SER A 1 104 ? -5.729 12.734 -5.028 1.00 83.50 104 SER A C 1
ATOM 798 O O . SER A 1 104 ? -5.629 13.453 -6.019 1.00 83.50 104 SER A O 1
ATOM 800 N N . CYS A 1 105 ? -4.772 11.882 -4.663 1.00 85.31 105 CYS A N 1
ATOM 801 C CA . CYS A 1 105 ? -3.624 11.556 -5.506 1.00 85.31 105 CYS A CA 1
ATOM 802 C C . CYS A 1 105 ? -3.296 10.060 -5.442 1.00 85.31 105 CYS A C 1
ATOM 804 O O . CYS A 1 105 ? -3.649 9.384 -4.479 1.00 85.31 105 CYS A O 1
ATOM 806 N N . MET A 1 106 ? -2.657 9.534 -6.489 1.00 89.88 106 MET A N 1
ATOM 807 C CA . MET A 1 106 ? -2.292 8.121 -6.584 1.00 89.88 106 MET A CA 1
ATOM 808 C C . MET A 1 106 ? -0.903 7.973 -7.195 1.00 89.88 106 MET A C 1
ATOM 810 O O . MET A 1 106 ? -0.746 7.875 -8.410 1.00 89.88 106 MET A O 1
ATOM 814 N N . TYR A 1 107 ? 0.098 7.933 -6.324 1.00 90.50 107 TYR A N 1
ATOM 815 C CA . TYR A 1 107 ? 1.468 7.557 -6.656 1.00 90.50 107 TYR A CA 1
ATOM 816 C C . TYR A 1 107 ? 1.748 6.236 -5.953 1.00 90.50 107 TYR A C 1
ATOM 818 O O . TYR A 1 107 ? 2.271 6.224 -4.843 1.00 90.50 107 TYR A O 1
ATOM 826 N N . ALA A 1 108 ? 1.281 5.126 -6.524 1.00 92.19 108 ALA A N 1
ATOM 827 C CA . ALA A 1 108 ? 1.354 3.844 -5.838 1.00 92.19 108 ALA A CA 1
ATOM 828 C C . ALA A 1 108 ? 2.814 3.381 -5.727 1.00 92.19 108 ALA A C 1
ATOM 830 O O . ALA A 1 108 ? 3.481 3.180 -6.741 1.00 92.19 108 ALA A O 1
ATOM 831 N N . GLU A 1 109 ? 3.308 3.192 -4.502 1.00 93.94 109 GLU A N 1
ATOM 832 C CA . GLU A 1 109 ? 4.611 2.564 -4.254 1.00 93.94 109 GLU A CA 1
ATOM 833 C C . GLU A 1 109 ? 4.480 1.052 -4.042 1.00 93.94 109 GLU A C 1
ATOM 835 O O . GLU A 1 109 ? 5.449 0.314 -4.242 1.00 93.94 109 GLU A O 1
ATOM 840 N N . PHE A 1 110 ? 3.287 0.575 -3.669 1.00 95.88 110 PHE A N 1
ATOM 841 C CA . PHE A 1 110 ? 3.025 -0.844 -3.442 1.00 95.88 110 PHE A CA 1
ATOM 842 C C . PHE A 1 110 ? 1.696 -1.295 -4.044 1.00 95.88 110 PHE A C 1
ATOM 844 O O . PHE A 1 110 ? 0.717 -0.553 -4.059 1.00 95.88 110 PHE A O 1
ATOM 851 N N . GLY A 1 111 ? 1.663 -2.537 -4.517 1.00 94.19 111 GLY A N 1
ATOM 852 C CA . GLY A 1 111 ? 0.450 -3.241 -4.919 1.00 94.19 111 GLY A CA 1
ATOM 853 C C . GLY A 1 111 ? 0.285 -4.499 -4.078 1.00 94.19 111 GLY A C 1
ATOM 854 O O . GLY A 1 111 ? 1.220 -5.285 -3.972 1.00 94.19 111 GLY A O 1
ATOM 855 N N . PHE A 1 112 ? -0.880 -4.702 -3.477 1.00 94.31 112 PHE A N 1
ATOM 856 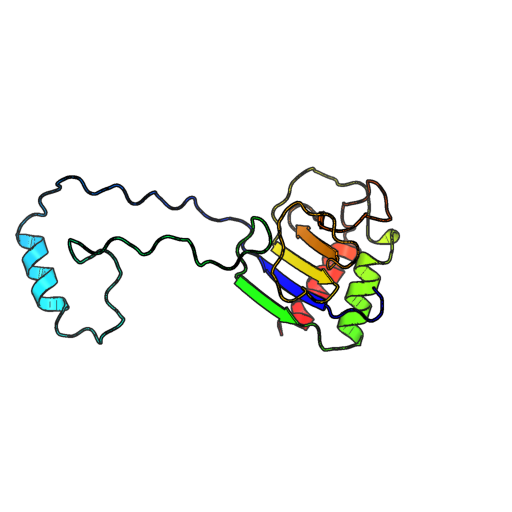C CA . PHE A 1 112 ? -1.234 -5.936 -2.784 1.00 94.31 112 PHE A CA 1
ATOM 857 C C . PHE A 1 112 ? -2.272 -6.675 -3.611 1.00 94.31 112 PHE A C 1
ATOM 859 O O . PHE A 1 112 ? -3.319 -6.119 -3.921 1.00 94.31 112 PHE A O 1
ATOM 866 N N . GLN A 1 113 ? -1.985 -7.927 -3.929 1.00 91.81 113 GLN A N 1
ATOM 867 C CA . GLN A 1 113 ? -2.901 -8.824 -4.610 1.00 91.81 113 GLN A CA 1
ATOM 868 C C 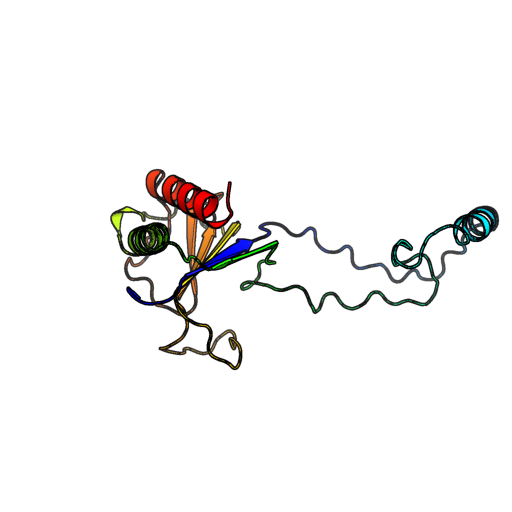. GLN A 1 113 ? -3.299 -9.929 -3.631 1.00 91.81 113 GLN A C 1
ATOM 870 O O . GLN A 1 113 ? -2.451 -10.702 -3.181 1.00 91.81 113 GLN A O 1
ATOM 875 N N . ILE A 1 114 ? -4.583 -9.993 -3.274 1.00 90.06 114 ILE A N 1
ATOM 876 C CA . ILE A 1 114 ? -5.132 -10.996 -2.353 1.00 90.06 114 ILE A CA 1
ATOM 877 C C . ILE A 1 114 ? -6.005 -11.967 -3.150 1.00 90.06 114 ILE A C 1
ATOM 879 O O . ILE A 1 114 ? -7.131 -11.647 -3.530 1.00 90.06 114 ILE A O 1
ATOM 883 N N . GLY A 1 115 ? -5.498 -13.177 -3.368 1.00 83.88 115 GLY A N 1
ATOM 884 C CA . GLY A 1 115 ? -6.095 -14.193 -4.232 1.00 83.88 115 GLY A CA 1
ATOM 885 C C . GLY A 1 115 ? -5.142 -14.645 -5.333 1.00 83.88 115 GLY A C 1
ATOM 886 O O . GLY A 1 115 ? -4.147 -13.987 -5.640 1.00 83.88 115 GLY A O 1
ATOM 887 N N . GLN A 1 116 ? -5.441 -15.797 -5.930 1.00 66.94 116 GLN A N 1
ATOM 888 C CA . GLN A 1 116 ? -4.696 -16.272 -7.092 1.00 66.94 116 GLN A CA 1
ATOM 889 C C . GLN A 1 116 ? -5.189 -15.569 -8.364 1.00 66.94 116 GLN A C 1
ATOM 891 O O . GLN A 1 116 ? -6.402 -15.502 -8.583 1.00 66.94 116 GLN A O 1
ATOM 896 N N . PRO A 1 117 ? -4.278 -15.097 -9.232 1.00 59.06 117 PRO A N 1
ATOM 897 C CA . PRO A 1 117 ? -4.646 -14.761 -10.595 1.00 59.06 117 PRO A CA 1
ATOM 898 C C . PRO A 1 117 ? -4.961 -16.077 -11.323 1.00 59.06 117 PRO A C 1
ATOM 900 O O . PRO A 1 117 ? -4.165 -17.016 -11.286 1.00 59.06 117 PRO A O 1
ATOM 903 N N . MET A 1 118 ? -6.135 -16.199 -11.946 1.00 54.16 118 MET A N 1
ATOM 904 C CA . MET A 1 118 ? -6.444 -17.411 -12.713 1.00 54.16 118 MET A CA 1
ATOM 905 C C . MET A 1 118 ? -5.568 -17.507 -13.976 1.00 54.16 118 MET A C 1
ATOM 907 O O . MET A 1 118 ? -5.193 -16.476 -14.547 1.00 54.16 118 MET A O 1
ATOM 911 N N . PRO A 1 119 ? -5.271 -18.728 -14.463 1.00 40.75 119 PRO A N 1
ATOM 912 C CA . PRO A 1 119 ? -4.641 -18.920 -15.765 1.00 40.75 119 PRO A CA 1
ATOM 913 C C . PRO A 1 119 ? -5.540 -18.315 -16.853 1.00 40.75 119 PRO A C 1
ATOM 915 O O . PRO A 1 119 ? -6.706 -18.687 -16.959 1.00 40.75 119 PRO A O 1
ATOM 918 N N . GLY A 1 120 ? -5.014 -17.369 -17.635 1.00 48.97 120 GLY A N 1
ATOM 919 C CA . GLY A 1 120 ? -5.781 -16.634 -18.656 1.00 48.97 120 GLY A CA 1
ATOM 920 C C . GLY A 1 120 ? -5.598 -15.116 -18.622 1.00 48.97 120 GLY A C 1
ATOM 921 O O . GLY A 1 120 ? -6.015 -14.438 -19.555 1.00 48.97 120 GLY A O 1
ATOM 922 N N . GLY A 1 121 ? -4.915 -14.594 -17.598 1.00 48.41 121 GLY A N 1
ATOM 923 C CA . GLY A 1 121 ? -4.609 -13.171 -17.489 1.00 48.41 121 GLY A CA 1
ATOM 924 C C . GLY A 1 121 ? -5.812 -12.331 -17.060 1.00 48.41 121 GLY A C 1
ATOM 925 O O . GLY A 1 121 ? -6.969 -12.746 -17.112 1.00 48.41 121 GLY A O 1
ATOM 926 N N . PHE A 1 122 ? -5.518 -11.124 -16.590 1.00 49.56 122 PHE A N 1
ATOM 927 C CA . PHE A 1 122 ? -6.532 -10.135 -16.261 1.00 49.56 122 PHE A CA 1
ATOM 928 C C . PHE A 1 122 ? -6.958 -9.423 -17.539 1.00 49.56 122 PHE A C 1
ATOM 930 O O . PHE A 1 122 ? -6.156 -8.726 -18.158 1.00 49.56 122 PHE A O 1
ATOM 937 N N . VAL A 1 123 ? -8.226 -9.556 -17.921 1.00 46.19 123 VAL A N 1
ATOM 938 C CA . VAL A 1 123 ? -8.825 -8.633 -18.886 1.00 46.19 123 VAL A CA 1
ATOM 939 C C . VAL A 1 123 ? -9.256 -7.403 -18.097 1.00 46.19 123 VAL A C 1
ATOM 941 O O . VAL A 1 123 ? -10.225 -7.447 -17.336 1.00 46.19 123 VAL A O 1
ATOM 944 N N . GLN A 1 124 ? -8.494 -6.319 -18.224 1.00 46.53 124 GLN A N 1
ATOM 945 C CA . GLN A 1 124 ? -8.810 -5.037 -17.600 1.00 46.53 124 GLN A CA 1
ATOM 946 C C . GLN A 1 124 ? -10.238 -4.617 -18.001 1.00 46.53 124 GLN A C 1
ATOM 948 O O . GLN A 1 124 ? -10.511 -4.400 -19.178 1.00 46.53 124 GLN A O 1
ATOM 953 N N . GLY A 1 125 ? -11.159 -4.535 -17.031 1.00 45.91 125 GLY A N 1
ATOM 954 C CA . GLY A 1 125 ? -12.545 -4.091 -17.252 1.00 45.91 125 GLY A CA 1
ATOM 955 C C . GLY A 1 125 ? -13.635 -5.174 -17.228 1.00 45.91 125 GLY A C 1
ATOM 956 O O . GLY A 1 125 ? -14.806 -4.826 -17.360 1.00 45.91 125 GLY A O 1
ATOM 957 N N . ALA A 1 126 ? -13.306 -6.454 -17.019 1.00 44.00 126 ALA A N 1
ATOM 958 C CA . ALA A 1 126 ? -14.313 -7.508 -16.849 1.00 44.00 126 ALA A CA 1
ATOM 959 C C . ALA A 1 126 ? -14.583 -7.795 -15.353 1.00 44.00 126 ALA A C 1
ATOM 961 O O . ALA A 1 126 ? -13.658 -8.191 -14.640 1.00 44.00 126 ALA A O 1
ATOM 962 N N . PRO A 1 127 ? -15.823 -7.637 -14.846 1.00 45.00 127 PRO A N 1
ATOM 963 C CA . PRO A 1 127 ? -16.155 -8.016 -13.477 1.00 45.00 127 PRO A CA 1
ATOM 964 C C . PRO A 1 127 ? -16.128 -9.544 -13.342 1.00 45.00 127 PRO A C 1
ATOM 966 O O . PRO A 1 127 ? -17.031 -10.239 -13.801 1.00 45.00 127 PRO A O 1
ATOM 969 N N . ASN A 1 128 ? -15.080 -10.073 -12.713 1.00 56.25 128 ASN A N 1
ATOM 970 C CA . ASN A 1 128 ? -14.985 -11.483 -12.355 1.00 56.25 128 ASN A CA 1
ATOM 971 C C . ASN A 1 128 ? -15.156 -11.617 -10.829 1.00 56.25 128 ASN A C 1
ATOM 973 O O . ASN A 1 128 ? -14.323 -11.098 -10.087 1.00 56.25 128 ASN A O 1
ATOM 977 N N . PRO A 1 129 ? -16.197 -12.314 -10.334 1.00 55.34 129 PRO A N 1
ATOM 978 C CA . PRO A 1 129 ? -16.433 -12.495 -8.897 1.00 55.34 129 PRO A CA 1
ATOM 979 C C . PRO A 1 129 ? -15.340 -13.314 -8.187 1.00 55.34 129 PRO A C 1
ATOM 981 O O . PRO A 1 129 ? -15.309 -13.353 -6.961 1.00 55.34 129 PRO A O 1
ATOM 984 N N . ASN A 1 130 ? -14.441 -13.947 -8.946 1.00 59.16 130 ASN A N 1
ATOM 985 C CA . ASN A 1 130 ? -13.272 -14.667 -8.447 1.00 59.16 130 ASN A CA 1
ATOM 986 C C . ASN A 1 130 ? -11.948 -13.947 -8.763 1.00 59.16 130 ASN A C 1
ATOM 988 O O . ASN A 1 130 ? -10.888 -14.567 -8.672 1.00 59.16 130 ASN A O 1
ATOM 992 N N . ALA A 1 131 ? -11.988 -12.675 -9.176 1.00 69.88 131 ALA A N 1
ATOM 993 C CA . ALA A 1 131 ? -10.774 -11.886 -9.335 1.00 69.88 131 ALA A CA 1
ATOM 994 C C . ALA A 1 131 ? -10.106 -11.657 -7.967 1.00 69.88 131 ALA A C 1
ATOM 996 O O . ALA A 1 131 ? -10.805 -11.482 -6.962 1.00 69.88 131 ALA A O 1
ATOM 997 N N . PRO A 1 132 ? -8.765 -11.663 -7.898 1.00 79.06 132 PRO A N 1
ATOM 998 C CA . PRO A 1 132 ? -8.077 -11.268 -6.685 1.00 79.06 132 PRO A CA 1
ATOM 999 C C . PRO A 1 132 ? -8.411 -9.817 -6.334 1.00 79.06 132 PRO A C 1
ATOM 1001 O O . PRO A 1 132 ? -8.658 -8.977 -7.201 1.00 79.06 132 PRO A O 1
ATOM 1004 N N . ALA A 1 133 ? -8.441 -9.542 -5.034 1.00 87.56 133 ALA A N 1
ATOM 1005 C CA . ALA A 1 133 ? -8.604 -8.190 -4.538 1.00 87.56 133 ALA A CA 1
ATOM 1006 C C . ALA A 1 133 ? -7.270 -7.460 -4.683 1.00 87.56 133 ALA A C 1
ATOM 1008 O O . ALA A 1 133 ? -6.309 -7.775 -3.976 1.00 87.56 133 ALA A O 1
ATOM 1009 N N . ASP A 1 134 ? -7.241 -6.500 -5.599 1.00 91.12 134 ASP A N 1
ATOM 1010 C CA . ASP A 1 134 ? -6.055 -5.722 -5.914 1.00 91.12 134 ASP A CA 1
ATOM 1011 C C . ASP A 1 134 ? -6.132 -4.360 -5.238 1.00 91.12 134 ASP A C 1
ATOM 1013 O O . ASP A 1 134 ? -7.121 -3.634 -5.361 1.00 91.12 134 ASP A O 1
ATOM 1017 N N . ILE A 1 135 ? -5.075 -4.009 -4.517 1.00 93.81 135 ILE A N 1
ATOM 1018 C CA . ILE A 1 135 ? -5.015 -2.797 -3.709 1.00 93.81 135 ILE A CA 1
ATOM 1019 C C . ILE A 1 135 ? -3.717 -2.074 -4.028 1.00 93.81 135 ILE A C 1
ATOM 1021 O O . ILE A 1 135 ? -2.629 -2.526 -3.674 1.00 93.81 135 ILE A O 1
ATOM 1025 N N . 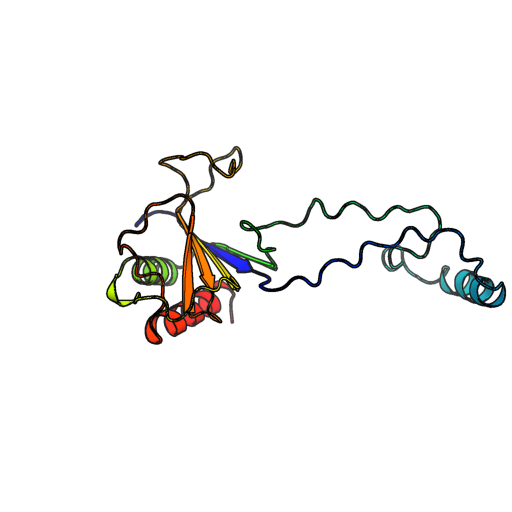LEU A 1 136 ? -3.833 -0.931 -4.689 1.00 94.75 136 LEU A N 1
ATOM 1026 C CA . LEU A 1 136 ? -2.751 0.029 -4.831 1.00 94.75 136 LEU A CA 1
ATOM 1027 C C . LEU A 1 136 ? -2.635 0.825 -3.538 1.00 94.75 136 LEU A C 1
ATOM 1029 O O . LEU A 1 136 ? -3.634 1.314 -3.014 1.00 94.75 136 LEU A O 1
ATOM 1033 N N . VAL A 1 137 ? -1.418 0.964 -3.031 1.00 95.50 137 VAL A N 1
ATOM 1034 C CA . VAL A 1 137 ? -1.117 1.728 -1.825 1.00 95.50 137 VAL A CA 1
ATOM 1035 C C . VAL A 1 137 ? -0.158 2.848 -2.186 1.00 95.50 137 VAL A C 1
ATOM 1037 O O . VAL A 1 137 ? 0.944 2.594 -2.677 1.00 95.50 137 VAL A O 1
ATOM 1040 N N . SER A 1 138 ? -0.587 4.078 -1.912 1.00 94.75 138 SER A N 1
ATOM 1041 C CA . SER A 1 138 ? 0.238 5.272 -2.003 1.00 94.75 138 SER A CA 1
ATOM 1042 C C . SER A 1 138 ? 0.523 5.795 -0.597 1.00 94.75 138 SER A C 1
ATOM 1044 O O . SER A 1 138 ? -0.354 6.349 0.065 1.00 94.75 138 SER A O 1
ATOM 1046 N N . LEU A 1 139 ? 1.748 5.601 -0.120 1.00 93.25 139 LEU A N 1
ATOM 1047 C CA . LEU A 1 139 ? 2.230 6.136 1.151 1.00 93.25 139 LEU A CA 1
ATOM 1048 C C . LEU A 1 139 ? 2.520 7.632 1.065 1.00 93.25 139 LEU A C 1
ATOM 1050 O O . LEU A 1 139 ? 2.349 8.332 2.057 1.00 93.25 139 LEU A O 1
ATOM 1054 N N . SER A 1 140 ? 2.911 8.131 -0.108 1.00 91.38 140 SER A N 1
ATOM 1055 C CA . SER A 1 140 ? 3.086 9.568 -0.345 1.00 91.38 140 SER A CA 1
ATOM 1056 C C . SER A 1 140 ? 1.766 10.339 -0.248 1.00 91.38 140 SER A C 1
ATOM 1058 O O . SER A 1 140 ? 1.731 11.447 0.285 1.00 91.38 140 SER A O 1
ATOM 1060 N N . CYS A 1 141 ? 0.673 9.735 -0.714 1.00 91.38 141 CYS A N 1
ATOM 1061 C CA . CYS A 1 141 ? -0.672 10.303 -0.634 1.00 91.38 141 CYS A CA 1
ATOM 1062 C C . CYS A 1 141 ? -1.470 9.838 0.591 1.00 91.38 141 CYS A C 1
ATOM 1064 O O . CYS A 1 141 ? -2.577 10.331 0.806 1.00 91.38 141 CYS A O 1
ATOM 1066 N N . GLU A 1 142 ? -0.929 8.893 1.368 1.00 94.75 142 GLU A N 1
ATOM 1067 C CA . GLU A 1 142 ? -1.617 8.184 2.453 1.00 94.75 142 GLU A CA 1
ATOM 1068 C C . GLU A 1 142 ? -3.007 7.691 2.026 1.00 94.75 142 GLU A C 1
ATOM 1070 O O . GLU A 1 142 ? -4.010 7.955 2.686 1.00 94.75 142 GLU A O 1
ATOM 1075 N N . THR A 1 143 ? -3.100 7.009 0.887 1.00 94.69 143 THR A N 1
ATOM 1076 C CA . THR A 1 143 ? -4.379 6.521 0.357 1.00 94.69 143 THR A CA 1
ATOM 1077 C C . THR A 1 143 ? -4.215 5.183 -0.342 1.00 94.69 143 THR A C 1
ATOM 1079 O O . THR A 1 143 ? -3.128 4.821 -0.799 1.00 94.69 143 THR A O 1
ATOM 1082 N N . VAL A 1 144 ? -5.316 4.448 -0.435 1.00 94.50 144 VAL A N 1
ATOM 1083 C CA . VAL A 1 144 ? -5.414 3.206 -1.191 1.00 94.50 144 VAL A CA 1
ATOM 1084 C C . VAL A 1 144 ? -6.380 3.354 -2.356 1.00 94.50 144 VAL A C 1
ATOM 1086 O O . VAL A 1 144 ? -7.302 4.168 -2.324 1.00 94.50 144 VAL A O 1
ATOM 1089 N N . GLN A 1 145 ? -6.174 2.555 -3.394 1.00 92.44 145 GLN A N 1
ATOM 1090 C CA . GLN A 1 145 ? -7.104 2.423 -4.503 1.00 92.44 145 GLN A CA 1
ATOM 1091 C C . GLN A 1 145 ? -7.327 0.953 -4.806 1.00 92.44 145 GLN A C 1
ATOM 1093 O O . GLN A 1 145 ? -6.392 0.174 -4.969 1.00 92.44 145 GLN A O 1
ATOM 1098 N N . MET A 1 146 ? -8.597 0.592 -4.860 1.00 89.31 146 MET A N 1
ATOM 1099 C CA . MET A 1 146 ? -9.047 -0.777 -4.996 1.00 89.31 146 MET A CA 1
ATOM 1100 C C . MET A 1 146 ? -9.383 -1.055 -6.453 1.00 89.31 146 MET A C 1
ATOM 1102 O O . MET A 1 146 ? -9.977 -0.217 -7.134 1.00 89.31 146 MET A O 1
ATOM 1106 N N . HIS A 1 147 ? -9.060 -2.256 -6.903 1.00 87.31 147 HIS A N 1
ATOM 1107 C CA . HIS A 1 147 ? -9.453 -2.770 -8.201 1.00 87.31 147 HIS A CA 1
ATOM 1108 C C . HIS A 1 147 ? -10.008 -4.183 -8.055 1.00 87.31 147 HIS A C 1
ATOM 1110 O O . HIS A 1 147 ? -9.579 -4.947 -7.196 1.00 87.31 147 HIS A O 1
ATOM 1116 N N . ASN A 1 148 ? -10.964 -4.530 -8.915 1.00 80.19 148 ASN A N 1
ATOM 1117 C CA . ASN A 1 148 ? 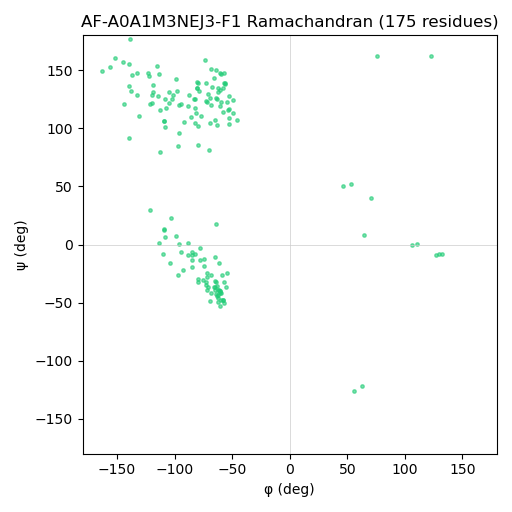-11.567 -5.863 -9.007 1.00 80.19 148 ASN A CA 1
ATOM 1118 C C . ASN A 1 148 ? -12.374 -6.334 -7.780 1.00 80.19 148 ASN A C 1
ATOM 1120 O O . ASN A 1 148 ? -12.828 -7.475 -7.758 1.00 80.19 148 ASN A O 1
ATOM 1124 N N . TYR A 1 149 ? -12.622 -5.476 -6.784 1.00 81.56 149 TYR A N 1
ATOM 1125 C CA . TYR A 1 149 ? -13.532 -5.782 -5.677 1.00 81.56 149 TYR A CA 1
ATOM 1126 C C . TYR A 1 149 ? -14.190 -4.526 -5.091 1.00 81.56 149 TYR A C 1
ATOM 1128 O O . TYR A 1 149 ? -13.700 -3.407 -5.248 1.00 81.56 149 TYR A O 1
ATOM 1136 N N . ASN A 1 150 ? -15.305 -4.727 -4.384 1.00 84.88 150 ASN A N 1
ATOM 1137 C CA . ASN A 1 150 ? -16.018 -3.656 -3.693 1.00 84.88 150 ASN A CA 1
ATOM 1138 C C . ASN A 1 150 ? -15.378 -3.368 -2.337 1.00 84.88 150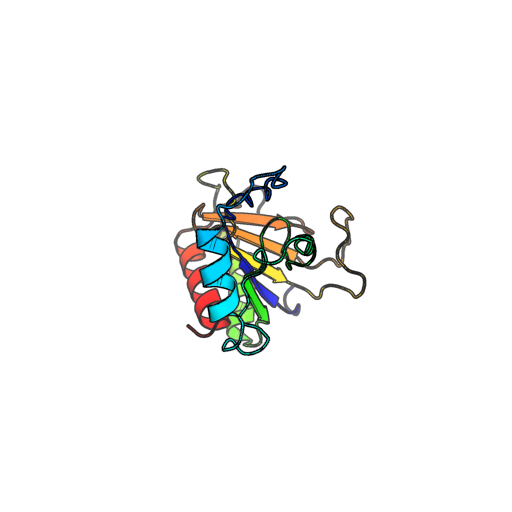 ASN A C 1
ATOM 1140 O O . ASN A 1 150 ? -15.261 -4.257 -1.490 1.00 84.88 150 ASN A O 1
ATOM 1144 N N . TRP A 1 151 ? -15.015 -2.108 -2.113 1.00 89.44 151 TRP A N 1
ATOM 1145 C CA . TRP A 1 151 ? -14.452 -1.676 -0.844 1.00 89.44 151 TRP A CA 1
ATOM 1146 C C . TRP A 1 151 ? -15.521 -1.637 0.256 1.00 89.44 151 TRP A C 1
ATOM 1148 O O . TRP A 1 151 ? -16.514 -0.923 0.111 1.00 89.44 151 TRP A O 1
ATOM 1158 N N . PRO A 1 152 ? -15.345 -2.371 1.369 1.00 88.62 152 PRO A N 1
ATOM 1159 C CA . PRO A 1 152 ? -16.376 -2.478 2.399 1.00 88.62 152 PRO A CA 1
ATOM 1160 C C . PRO A 1 152 ? -16.520 -1.220 3.269 1.00 88.62 152 PRO A C 1
ATOM 1162 O O . PRO A 1 152 ? -17.506 -1.111 3.989 1.00 88.62 152 PRO A O 1
ATOM 1165 N N . TYR A 1 153 ? -15.579 -0.269 3.211 1.00 92.94 153 TYR A N 1
ATOM 1166 C CA . TYR A 1 153 ? -15.568 0.924 4.077 1.00 92.94 153 TYR A CA 1
ATOM 1167 C C . TYR A 1 153 ? -16.040 2.204 3.365 1.00 92.94 153 TYR A C 1
ATOM 1169 O O . TYR A 1 153 ? -15.690 3.320 3.757 1.00 92.94 153 TYR A O 1
ATOM 1177 N N . GLY A 1 154 ? -16.822 2.059 2.291 1.00 90.00 154 GLY A N 1
ATOM 1178 C CA . GLY A 1 154 ? -17.406 3.183 1.558 1.00 90.00 154 GLY A CA 1
ATOM 1179 C C . GLY A 1 154 ? -16.342 4.093 0.940 1.00 90.00 154 GLY A C 1
ATOM 1180 O O . GLY A 1 154 ? -15.520 3.646 0.148 1.00 90.00 154 GLY A O 1
ATOM 1181 N N . THR A 1 155 ? -16.348 5.377 1.299 1.00 90.38 155 THR A N 1
ATOM 1182 C CA . THR A 1 155 ? -15.403 6.381 0.773 1.00 90.38 155 THR A CA 1
ATOM 1183 C C . THR A 1 155 ? -14.103 6.487 1.576 1.00 90.38 155 THR A C 1
ATOM 1185 O O . THR A 1 155 ? -13.263 7.334 1.271 1.00 90.38 155 THR A O 1
ATOM 1188 N N . LYS A 1 156 ? -13.922 5.675 2.627 1.00 93.69 156 LYS A N 1
ATOM 1189 C CA . LYS A 1 156 ? -12.729 5.716 3.484 1.00 93.69 156 LYS A CA 1
ATOM 1190 C C . LYS A 1 156 ? -11.568 4.985 2.824 1.00 93.69 156 LYS A C 1
ATOM 1192 O O . LYS A 1 156 ? -11.364 3.797 3.056 1.00 93.69 156 LYS A O 1
ATOM 1197 N N . THR A 1 157 ? -10.828 5.691 1.983 1.00 94.62 157 THR A N 1
ATOM 1198 C CA . THR A 1 157 ? -9.647 5.159 1.288 1.00 94.62 157 THR A CA 1
ATOM 1199 C C . THR A 1 157 ? -8.339 5.761 1.793 1.00 94.62 157 THR A C 1
ATOM 1201 O O . THR A 1 157 ? -7.273 5.281 1.429 1.00 94.62 157 THR A O 1
ATOM 1204 N N . GLY A 1 158 ? -8.392 6.788 2.645 1.00 94.81 158 GLY A N 1
ATOM 1205 C CA . GLY A 1 158 ? -7.204 7.357 3.274 1.00 94.81 158 GLY A CA 1
ATOM 1206 C C . GLY A 1 158 ? -6.645 6.420 4.339 1.00 94.81 158 GLY A C 1
ATOM 1207 O O . GLY A 1 158 ? -7.411 5.847 5.105 1.00 94.81 158 GLY A O 1
ATOM 1208 N N . LEU A 1 159 ? -5.328 6.280 4.423 1.00 95.81 159 LEU A N 1
ATOM 1209 C CA . LEU A 1 159 ? -4.637 5.550 5.481 1.00 95.81 159 LEU A CA 1
ATOM 1210 C C . LEU A 1 159 ? -4.508 6.426 6.730 1.00 95.81 159 LEU A C 1
ATOM 1212 O O . LEU A 1 159 ? -4.215 7.621 6.645 1.00 95.81 159 LEU A O 1
ATOM 1216 N N . THR A 1 160 ? -4.696 5.831 7.906 1.00 96.38 160 THR A N 1
ATOM 1217 C CA . THR A 1 160 ? -4.282 6.470 9.162 1.00 96.38 160 THR A CA 1
ATOM 1218 C C . THR A 1 160 ? -2.752 6.430 9.305 1.00 96.38 160 THR A C 1
ATOM 1220 O O . THR A 1 160 ? -2.098 5.576 8.694 1.00 96.38 160 THR A O 1
ATOM 1223 N N . PRO A 1 161 ? -2.139 7.298 10.132 1.00 94.31 161 PRO A N 1
ATOM 1224 C CA . PRO A 1 161 ? -0.694 7.256 10.382 1.00 94.31 161 PRO A CA 1
ATOM 1225 C C . PRO A 1 161 ? -0.201 5.885 10.873 1.00 94.31 161 PRO A C 1
ATOM 1227 O O . PRO A 1 161 ? 0.880 5.428 10.500 1.00 94.31 161 PRO A O 1
ATOM 1230 N N . GLU A 1 162 ? -1.002 5.203 11.691 1.00 94.75 162 GLU A N 1
ATOM 1231 C CA . GLU A 1 162 ? -0.728 3.856 12.192 1.00 94.75 162 GLU A CA 1
ATOM 1232 C C . GLU A 1 162 ? -0.802 2.817 11.068 1.00 94.75 162 GLU A C 1
ATOM 1234 O O . GLU A 1 162 ? 0.061 1.940 10.983 1.00 94.75 162 GLU A O 1
ATOM 1239 N N . ALA A 1 163 ? -1.786 2.932 10.171 1.00 95.69 163 ALA A N 1
ATOM 1240 C CA . ALA A 1 163 ? -1.914 2.048 9.019 1.00 95.69 163 ALA A CA 1
ATOM 1241 C C . ALA A 1 163 ? -0.731 2.202 8.053 1.00 95.69 163 ALA A C 1
ATOM 1243 O O . ALA A 1 163 ? -0.166 1.197 7.623 1.00 95.69 163 ALA A O 1
ATOM 1244 N N . SER A 1 164 ? -0.288 3.434 7.782 1.00 95.31 164 SER A N 1
ATOM 1245 C CA . SER A 1 164 ? 0.899 3.709 6.959 1.00 95.31 164 SER A CA 1
ATOM 1246 C C . SER A 1 164 ? 2.169 3.078 7.544 1.00 95.31 164 SER A C 1
ATOM 1248 O O . SER A 1 164 ? 2.954 2.465 6.817 1.00 95.31 164 SER A O 1
ATOM 1250 N N . LYS A 1 165 ? 2.360 3.146 8.870 1.00 95.44 165 LYS A N 1
ATOM 1251 C CA . LYS A 1 165 ? 3.465 2.446 9.553 1.00 95.44 165 LYS A CA 1
ATOM 1252 C C . LYS A 1 165 ? 3.352 0.930 9.396 1.00 95.44 165 LYS A C 1
ATOM 1254 O O . LYS A 1 165 ? 4.342 0.280 9.067 1.00 95.44 165 LYS A O 1
ATOM 1259 N N . LYS A 1 166 ? 2.147 0.375 9.558 1.00 95.44 166 LYS A N 1
ATOM 1260 C CA . LYS A 1 166 ? 1.897 -1.064 9.398 1.00 95.44 166 LYS A CA 1
ATOM 1261 C C . LYS A 1 166 ? 2.182 -1.545 7.971 1.00 95.44 166 LYS A C 1
ATOM 1263 O O . LYS A 1 166 ? 2.782 -2.604 7.810 1.00 95.44 166 LYS A O 1
ATOM 1268 N N . VAL A 1 167 ? 1.838 -0.762 6.942 1.00 94.88 167 VAL A N 1
ATOM 1269 C CA . VAL A 1 167 ? 2.229 -1.049 5.546 1.00 94.88 167 VAL A CA 1
ATOM 1270 C C . VAL A 1 167 ? 3.750 -1.162 5.430 1.00 94.88 167 VAL A C 1
ATOM 1272 O O . VAL A 1 167 ? 4.249 -2.148 4.891 1.00 94.88 167 VAL A O 1
ATOM 1275 N N . LEU A 1 168 ? 4.496 -0.185 5.956 1.00 94.06 168 LEU A N 1
ATOM 1276 C CA . LEU A 1 168 ? 5.961 -0.193 5.899 1.00 94.06 168 LEU A CA 1
ATOM 1277 C C . LEU A 1 168 ? 6.565 -1.407 6.614 1.00 94.06 168 LEU A C 1
ATOM 1279 O O . LEU A 1 168 ? 7.500 -2.014 6.097 1.00 94.06 168 LEU A O 1
ATOM 1283 N N . GLU A 1 169 ? 6.038 -1.779 7.780 1.00 94.38 169 GLU A N 1
ATOM 1284 C CA . GLU A 1 169 ? 6.482 -2.968 8.514 1.00 94.38 169 GLU A CA 1
ATOM 1285 C C . GLU A 1 169 ? 6.240 -4.257 7.725 1.00 94.38 169 GLU A C 1
ATOM 1287 O O . GLU A 1 169 ? 7.149 -5.080 7.610 1.00 94.38 169 GLU A O 1
ATOM 1292 N N . ILE A 1 170 ? 5.050 -4.415 7.137 1.00 93.81 170 ILE A N 1
ATOM 1293 C CA . ILE A 1 170 ? 4.709 -5.564 6.289 1.00 93.81 170 ILE A CA 1
ATOM 1294 C C . ILE A 1 170 ? 5.662 -5.645 5.094 1.00 93.81 170 ILE A C 1
ATOM 1296 O O . ILE A 1 170 ? 6.212 -6.710 4.817 1.00 93.81 170 ILE A O 1
ATOM 1300 N N . VAL A 1 171 ? 5.892 -4.531 4.395 1.00 92.31 171 VAL A N 1
ATOM 1301 C CA . VAL A 1 171 ? 6.782 -4.490 3.226 1.00 92.31 171 VAL A CA 1
ATOM 1302 C C . VAL A 1 171 ? 8.217 -4.838 3.621 1.00 92.31 171 VAL A C 1
ATOM 1304 O O . VAL A 1 171 ? 8.846 -5.641 2.936 1.00 92.31 171 VAL A O 1
ATOM 1307 N N . ARG A 1 172 ? 8.733 -4.292 4.731 1.00 91.81 172 ARG A N 1
ATOM 1308 C CA . ARG A 1 172 ? 10.080 -4.617 5.234 1.00 91.81 172 ARG A CA 1
ATOM 1309 C C . ARG A 1 172 ? 10.229 -6.110 5.514 1.00 91.81 172 ARG A C 1
ATOM 1311 O O . ARG A 1 172 ? 11.180 -6.714 5.030 1.00 91.81 172 ARG A O 1
ATOM 1318 N N . LYS A 1 173 ? 9.262 -6.713 6.214 1.00 91.50 173 LYS A N 1
ATOM 1319 C CA . LYS A 1 173 ? 9.235 -8.165 6.473 1.00 91.50 173 LYS A CA 1
ATOM 1320 C C . LYS A 1 173 ? 9.166 -8.973 5.178 1.00 91.50 173 LYS A C 1
ATOM 1322 O O . LYS A 1 173 ? 9.837 -9.988 5.052 1.00 91.50 173 LYS A O 1
ATOM 1327 N N . THR A 1 174 ? 8.373 -8.510 4.212 1.00 89.00 174 THR A N 1
ATOM 1328 C CA . THR A 1 174 ? 8.135 -9.223 2.950 1.00 89.00 174 THR A CA 1
ATOM 1329 C C . THR A 1 174 ? 9.352 -9.193 2.023 1.00 89.00 174 THR A C 1
ATOM 1331 O O . THR A 1 174 ? 9.653 -10.194 1.385 1.00 89.00 174 THR A O 1
ATOM 1334 N N . PHE A 1 175 ? 10.072 -8.071 1.941 1.00 88.12 175 PHE A N 1
ATOM 1335 C CA . PHE A 1 175 ? 11.228 -7.914 1.045 1.00 88.12 175 PHE A CA 1
ATOM 1336 C C . PHE A 1 175 ? 12.592 -8.114 1.731 1.00 88.12 175 PHE A C 1
ATOM 1338 O O . PHE A 1 175 ? 13.615 -7.902 1.087 1.00 88.12 175 PHE A O 1
ATOM 1345 N N . GLY A 1 176 ? 12.619 -8.548 2.996 1.00 75.38 176 GLY A N 1
ATOM 1346 C CA . GLY A 1 176 ? 13.856 -8.890 3.711 1.00 75.38 176 GLY A CA 1
ATOM 1347 C C . GLY A 1 176 ? 14.730 -7.686 4.069 1.00 75.38 176 GLY A C 1
ATOM 1348 O O . GLY A 1 176 ? 15.946 -7.755 3.905 1.00 75.38 176 GLY A O 1
ATOM 1349 N N . GLY A 1 177 ? 14.103 -6.583 4.493 1.00 53.47 177 GLY A N 1
ATOM 1350 C CA . GLY A 1 177 ? 14.808 -5.389 4.977 1.00 53.47 177 GLY A CA 1
ATOM 1351 C C . GLY A 1 177 ? 15.572 -5.597 6.278 1.00 53.47 177 GLY A C 1
ATOM 1352 O O . GLY A 1 177 ? 15.235 -6.540 7.029 1.00 53.47 177 GLY A O 1
#

Radius of gyration: 22.4 Å; Cα contacts (8 Å, |Δi|>4): 231; chains: 1; bounding box: 57×33×53 Å

Nearest PDB structures (foldseek):
  7myj-assembly1_A  TM=1.601E-01  e=1.423E+00  Homo sapiens

Secondary structure (DSSP, 8-state):
-TTS-EEEEEEES-PPPP------------HHHHHHHHHHTTSS-TT-S-TTSSTT-PPPPSTT--EETTEEEEEEEEE--HHHHHHHHHHHH-GGGEE--SS-----SEEEEESPPPTT---TT---TTS-EEEEEETTTTEEEEESS--TTTT--EEPHHHHHHHHHHHHHHHT-